Protein AF-A0A401PZX0-F1 (afdb_monomer_lite)

Sequence (359 aa):
KPGLSGHGVYELKPEYLKYFNLFFYHYYKSQQTKAEDDQKKRKKQANSNEALPPPLPPQFFSTFVKVTNILNCDILMLVLRTVLQRAVDSTGRLWSEAMVQKTLHLICMALQEEQRQLEGGVAEEDVTFDVYLKATRVGSSAVNAESILSLLEKLKHVHQLDAQKDMINWTLQMFDTVKKLREKSSPCSVTEAGSQKTNETIQDKDKAERKRKAEAAKLYRQKIMAQMSAMQRNFIESNKHLYEKATEAPRPGTIRTEEDSAPTTEDSGVALGPMQGATATEKIILTCILCQEEQEVKTDDMAMVLAACVQRSTALSKNRSRTVTNLGDNYDPIIMHSDLSCGTHVGSCGHVMHATCWQ

Secondary structure (DSSP, 8-state):
---S---PPP---GGGGGG--TT-TT--HHHHHHHHHHHHHHHHHTT-----PPPPPPPPPGGGGGGGGGGG-HHHHHHHHHHHHHHHH-SSS---HHHHHHHHHHHHHHHHHHHHHHHTT--GGG----HHHHHHS----STT---HHHHHHHHTT-GGGGGGHHHHHHHHHHHHHHHHHHHHH---------------SSHHHHHHHHHHHHHHHHHHHHHHHHHHHHHHHHHHHHTHHHHHTTS------------------------SSTT---------EEE-TTT--EEE--TTSPPEEEEEEEEEE-TT-S-TT-------TT--TTS--TT--SEEEEEEEEEEEEHHHH-

InterPro domains:
  IPR039164 E3 ubiquitin-protein ligase UBR1-like [PTHR21497] (2-359)
  IPR055194 E3 ubiquitin-protein ligase UBR1-like, winged-helix domain [PF22960] (2-53)

Organism: Scyliorhinus torazame (NCBI:txid75743)

Radius of gyration: 32.27 Å; chains: 1; bounding box: 86×69×97 Å

Structure (mmCIF, N/CA/C/O backbone):
data_AF-A0A401PZX0-F1
#
_entry.id   AF-A0A401PZX0-F1
#
loop_
_atom_site.group_PDB
_atom_site.id
_atom_site.type_symbol
_atom_site.label_atom_id
_atom_site.label_alt_id
_atom_site.label_comp_id
_atom_site.label_asym_id
_atom_site.label_entity_id
_atom_site.label_seq_id
_atom_site.pdbx_PDB_ins_code
_atom_site.Cartn_x
_atom_site.Cartn_y
_atom_site.Cartn_z
_atom_site.occupancy
_atom_site.B_iso_or_equiv
_atom_site.auth_seq_id
_atom_site.auth_comp_id
_atom_site.auth_asym_id
_atom_site.auth_atom_id
_atom_site.pdbx_PDB_model_num
ATOM 1 N N . LYS A 1 1 ? -35.127 31.375 -16.017 1.00 37.69 1 LYS A N 1
ATOM 2 C CA . LYS A 1 1 ? -33.934 31.008 -16.819 1.00 37.69 1 LYS A CA 1
ATOM 3 C C . LYS A 1 1 ? -32.681 31.282 -15.986 1.00 37.69 1 LYS A C 1
ATOM 5 O O . LYS A 1 1 ? -32.278 32.438 -15.932 1.00 37.69 1 LYS A O 1
ATOM 10 N N . PRO A 1 2 ? -32.126 30.294 -15.267 1.00 45.81 2 PRO A N 1
ATOM 11 C CA . PRO A 1 2 ? -30.842 30.450 -14.585 1.00 45.81 2 PRO A CA 1
ATOM 12 C C . PRO A 1 2 ? -29.705 30.422 -15.619 1.00 45.81 2 PRO A C 1
ATOM 14 O O . PRO A 1 2 ? -29.804 29.721 -16.624 1.00 45.81 2 PRO A O 1
ATOM 17 N N . GLY A 1 3 ? -28.677 31.244 -15.410 1.00 47.41 3 GLY A N 1
ATOM 18 C CA . GLY A 1 3 ? -27.627 31.544 -16.385 1.00 47.41 3 GLY A CA 1
ATOM 19 C C . GLY A 1 3 ? -26.740 30.352 -16.755 1.00 47.41 3 GLY A C 1
ATOM 20 O O . GLY A 1 3 ? -26.110 29.736 -15.901 1.00 47.41 3 GLY A O 1
ATOM 21 N N . LEU A 1 4 ? -26.646 30.090 -18.057 1.00 54.38 4 LEU A N 1
ATOM 22 C CA . LEU A 1 4 ? -25.793 29.088 -18.705 1.00 54.38 4 LEU A CA 1
ATOM 23 C C . LEU A 1 4 ? -24.330 29.567 -18.833 1.00 54.38 4 LEU A C 1
ATOM 25 O O . LEU A 1 4 ? -23.783 29.585 -19.930 1.00 54.38 4 LEU A O 1
ATOM 29 N N . SER A 1 5 ? -23.697 30.027 -17.747 1.00 58.47 5 SER A N 1
ATOM 30 C CA . SER A 1 5 ? -22.293 30.487 -17.811 1.00 58.47 5 SER A CA 1
ATOM 31 C C . SER A 1 5 ? -21.489 30.256 -16.526 1.00 58.47 5 SER A C 1
ATOM 33 O O . SER A 1 5 ? -20.612 31.048 -16.181 1.00 58.47 5 SER A O 1
ATOM 35 N N . GLY A 1 6 ? -21.764 29.169 -15.806 1.00 57.72 6 GLY A N 1
ATOM 36 C CA . GLY A 1 6 ? -20.881 28.685 -14.748 1.00 57.72 6 GLY A CA 1
ATOM 37 C C . GLY A 1 6 ? -20.369 27.300 -15.111 1.00 57.72 6 GLY A C 1
ATOM 38 O O . GLY A 1 6 ? -21.160 26.363 -15.155 1.00 57.72 6 GLY A O 1
ATOM 39 N N . HIS A 1 7 ? -19.066 27.150 -15.351 1.00 66.50 7 HIS A N 1
ATOM 40 C CA . HIS A 1 7 ? -18.441 25.831 -15.274 1.00 66.50 7 HIS A CA 1
ATOM 41 C C . HIS A 1 7 ? -18.563 25.354 -13.822 1.00 66.50 7 HIS A C 1
ATOM 43 O O . HIS A 1 7 ? -17.803 25.779 -12.955 1.00 66.50 7 HIS A O 1
ATOM 49 N N . GLY A 1 8 ? -19.571 24.528 -13.539 1.00 79.12 8 GLY A N 1
ATOM 50 C CA . GLY A 1 8 ? -19.701 23.863 -12.250 1.00 79.12 8 GLY A CA 1
ATOM 51 C C . GLY A 1 8 ? -18.574 22.849 -12.104 1.00 79.12 8 GLY A C 1
ATOM 52 O O . GLY A 1 8 ? -18.463 21.929 -12.912 1.00 79.12 8 GLY A O 1
ATOM 53 N N . VAL A 1 9 ? -17.722 23.031 -11.101 1.00 86.06 9 VAL A N 1
ATOM 54 C CA . VAL A 1 9 ? -16.686 22.060 -10.746 1.00 86.06 9 VAL A CA 1
ATOM 55 C C . VAL A 1 9 ? -17.195 21.258 -9.558 1.00 86.06 9 VAL A C 1
ATOM 57 O O . VAL A 1 9 ? -17.663 21.826 -8.573 1.00 86.06 9 VAL A O 1
ATOM 60 N N . TYR A 1 10 ? -17.114 19.933 -9.653 1.00 88.69 10 TYR A N 1
ATOM 61 C CA . TYR A 1 10 ? -17.358 19.062 -8.511 1.00 88.69 10 TYR A CA 1
ATOM 62 C C . TYR A 1 10 ? -16.103 19.011 -7.643 1.00 88.69 10 TYR A C 1
ATOM 64 O O . TYR A 1 10 ? -15.024 18.656 -8.116 1.00 88.69 10 TYR A O 1
ATOM 72 N N . GLU A 1 11 ? -16.255 19.338 -6.364 1.00 87.88 11 GLU A N 1
ATOM 73 C CA . GLU A 1 11 ? -15.199 19.203 -5.364 1.00 87.88 11 GLU A CA 1
ATOM 74 C C . GLU A 1 11 ? -15.539 18.083 -4.376 1.00 87.88 11 GLU A C 1
ATOM 76 O O . GLU A 1 11 ? -16.695 17.886 -3.990 1.00 87.88 11 GLU A O 1
ATOM 81 N N . LEU A 1 12 ? -14.517 17.330 -3.961 1.00 88.81 12 LEU A N 1
ATOM 82 C CA . LEU A 1 12 ? -14.674 16.271 -2.970 1.00 88.81 12 LEU A CA 1
ATOM 83 C C . LEU A 1 12 ? -14.969 16.890 -1.603 1.00 88.81 12 LEU A C 1
ATOM 85 O O . LEU A 1 12 ? -14.196 17.713 -1.110 1.00 88.81 12 LEU A O 1
ATOM 89 N N . LYS A 1 13 ? -16.055 16.452 -0.961 1.00 90.44 13 LYS A N 1
ATOM 90 C CA . LYS A 1 13 ? -16.401 16.969 0.363 1.00 90.44 13 LYS A CA 1
ATOM 91 C C . LYS A 1 13 ? -15.362 16.550 1.420 1.00 90.44 13 LYS A C 1
ATOM 93 O O . LYS A 1 13 ? -14.871 15.415 1.364 1.00 90.44 13 LYS A O 1
ATOM 98 N N . PRO A 1 14 ? -15.052 17.411 2.410 1.00 89.31 14 PRO A N 1
ATOM 99 C CA . PRO A 1 14 ? -14.021 17.138 3.413 1.00 89.31 14 PRO A CA 1
ATOM 100 C C . PRO A 1 14 ? -14.202 15.819 4.176 1.00 89.31 14 PRO A C 1
ATOM 102 O O . PRO A 1 14 ? -13.220 15.141 4.479 1.00 89.31 14 PRO A O 1
ATOM 105 N N . GLU A 1 15 ? -15.442 15.408 4.447 1.00 90.69 15 GLU A N 1
ATOM 106 C CA . GLU A 1 15 ? -15.769 14.170 5.164 1.00 90.69 15 GLU A CA 1
ATOM 107 C C . GLU A 1 15 ? -15.308 12.891 4.447 1.00 90.69 15 GLU A C 1
ATOM 109 O O . GLU A 1 15 ? -15.099 11.865 5.104 1.00 90.69 15 GLU A O 1
ATOM 114 N N . TYR A 1 16 ? -15.107 12.947 3.126 1.00 90.31 16 TYR A N 1
ATOM 115 C CA . TYR A 1 16 ? -14.649 11.813 2.323 1.00 90.31 16 TYR A CA 1
ATOM 116 C C . TYR A 1 16 ? -13.127 11.762 2.158 1.00 90.31 16 TYR A C 1
ATOM 118 O O . TYR A 1 16 ? -12.602 10.736 1.729 1.00 90.31 16 TYR A O 1
ATOM 126 N N . LEU A 1 17 ? -12.388 12.801 2.573 1.00 89.12 17 LEU A N 1
ATOM 127 C CA . LEU A 1 17 ? -10.917 12.815 2.504 1.00 89.12 17 LEU A CA 1
ATOM 128 C C . LEU A 1 17 ? -10.272 11.690 3.326 1.00 89.12 17 LEU A C 1
ATOM 130 O O . LEU A 1 17 ? -9.166 11.259 3.012 1.00 89.12 17 LEU A O 1
ATOM 134 N N . LYS A 1 18 ? -10.968 11.179 4.349 1.00 89.19 18 LYS A N 1
ATOM 135 C CA . LYS A 1 18 ? -10.526 10.027 5.154 1.00 89.19 18 LYS A CA 1
ATOM 136 C C . LYS A 1 18 ? -10.459 8.709 4.370 1.00 89.19 18 LYS A C 1
ATOM 138 O O . LYS A 1 18 ? -9.797 7.783 4.822 1.00 89.19 18 LYS A O 1
ATOM 143 N N . TYR A 1 19 ? -11.137 8.623 3.224 1.00 91.44 19 TYR A N 1
ATOM 144 C CA . TYR A 1 19 ? -11.119 7.455 2.335 1.00 91.44 19 TYR A CA 1
ATOM 145 C C . TYR A 1 19 ? -10.087 7.578 1.209 1.00 91.44 19 TYR A C 1
ATOM 147 O O . TYR A 1 19 ? -10.000 6.695 0.358 1.00 91.44 19 TYR A O 1
ATOM 155 N N . PHE A 1 20 ? -9.308 8.664 1.185 1.00 93.50 20 PHE A N 1
ATOM 156 C CA . PHE A 1 20 ? -8.243 8.839 0.210 1.00 93.50 20 PHE A CA 1
ATOM 157 C C . PHE A 1 20 ? -7.249 7.676 0.287 1.00 93.50 20 PHE A C 1
ATOM 159 O O . PHE A 1 20 ? -6.685 7.401 1.344 1.00 93.50 20 PHE A O 1
ATOM 166 N N . ASN A 1 21 ? -7.002 7.028 -0.850 1.00 94.56 21 ASN A N 1
ATOM 167 C CA . ASN A 1 21 ? -5.987 5.995 -0.986 1.00 94.56 21 ASN A CA 1
ATOM 168 C C . ASN A 1 21 ? -4.951 6.427 -2.025 1.00 94.56 21 ASN A C 1
ATOM 170 O O . ASN A 1 21 ? -5.277 6.587 -3.200 1.00 94.56 21 ASN A O 1
ATOM 174 N N . LEU A 1 22 ? -3.695 6.565 -1.599 1.00 94.12 22 LEU A N 1
ATOM 175 C CA . LEU A 1 22 ? -2.587 6.889 -2.493 1.00 94.12 22 LEU A CA 1
ATOM 176 C C . LEU A 1 22 ? -2.355 5.807 -3.564 1.00 94.12 22 LEU A C 1
ATOM 178 O O . LEU A 1 22 ? -1.952 6.124 -4.679 1.00 94.12 22 LEU A O 1
ATOM 182 N N . PHE A 1 23 ? -2.603 4.538 -3.240 1.00 94.50 23 PHE A N 1
ATOM 183 C CA . PHE A 1 23 ? -2.432 3.399 -4.148 1.00 94.50 23 PHE A CA 1
ATOM 184 C C . PHE A 1 23 ? -3.778 2.907 -4.696 1.00 94.50 23 PHE A C 1
ATOM 186 O O . PHE A 1 23 ? -4.002 1.705 -4.832 1.00 94.50 23 PHE A O 1
ATOM 193 N N . PHE A 1 24 ? -4.697 3.831 -4.992 1.00 93.94 24 PHE A N 1
ATOM 194 C CA . PHE A 1 24 ? -5.954 3.484 -5.646 1.00 93.94 24 PHE A CA 1
ATOM 195 C C . PHE A 1 24 ? -5.699 2.853 -7.024 1.00 93.94 24 PHE A C 1
ATOM 197 O O . PHE A 1 24 ? -4.912 3.363 -7.818 1.00 93.94 24 PHE A O 1
ATOM 204 N N . TYR A 1 25 ? -6.367 1.735 -7.309 1.00 90.69 25 TYR A N 1
ATOM 205 C CA . TYR A 1 25 ? -6.024 0.858 -8.433 1.00 90.69 25 TYR A CA 1
ATOM 206 C C . TYR A 1 25 ? -6.325 1.449 -9.820 1.00 90.69 25 TYR A C 1
ATOM 208 O O . TYR A 1 25 ? -5.737 1.002 -10.799 1.00 90.69 25 TYR A O 1
ATOM 216 N N . HIS A 1 26 ? -7.184 2.470 -9.913 1.00 93.62 26 HIS A N 1
ATOM 217 C CA . HIS A 1 26 ? -7.439 3.190 -11.167 1.00 93.62 26 HIS A CA 1
ATOM 218 C C . HIS A 1 26 ? -6.475 4.352 -11.428 1.00 93.62 26 HIS A C 1
ATOM 220 O O . HIS A 1 26 ? -6.583 5.004 -12.465 1.00 93.62 26 HIS A O 1
ATOM 226 N N . TYR A 1 27 ? -5.542 4.647 -10.519 1.00 93.00 27 TYR A N 1
ATOM 227 C CA . TYR A 1 27 ? -4.561 5.691 -10.784 1.00 93.00 27 TYR A CA 1
ATOM 228 C C . TYR A 1 27 ? -3.513 5.232 -11.793 1.00 93.00 27 TYR A C 1
ATOM 230 O O . TYR A 1 27 ? -2.762 4.282 -11.565 1.00 93.00 27 TYR A O 1
ATOM 238 N N . TYR A 1 28 ? -3.368 6.007 -12.865 1.00 93.31 28 TYR A N 1
ATOM 239 C CA . TYR A 1 28 ? -2.123 6.026 -13.625 1.00 93.31 28 TYR A CA 1
ATOM 240 C C . TYR A 1 28 ? -1.008 6.667 -12.794 1.00 93.31 28 TYR A C 1
ATOM 242 O O . TYR A 1 28 ? -1.258 7.488 -11.911 1.00 93.31 28 TYR A O 1
ATOM 250 N N . LYS A 1 29 ? 0.252 6.361 -13.123 1.00 89.50 29 LYS A N 1
ATOM 251 C CA . LYS A 1 29 ? 1.422 6.883 -12.396 1.00 89.50 29 LYS A CA 1
ATOM 252 C C . LYS A 1 29 ? 1.404 8.411 -12.246 1.00 89.50 29 LYS A C 1
ATOM 254 O O . LYS A 1 29 ? 1.690 8.921 -11.171 1.00 89.50 29 LYS A O 1
ATOM 259 N N . SER A 1 30 ? 1.034 9.140 -13.300 1.00 93.88 30 SER A N 1
ATOM 260 C CA . SER A 1 30 ? 0.929 10.604 -13.266 1.00 93.88 30 SER A CA 1
ATOM 261 C C . SER A 1 30 ? -0.199 11.105 -12.358 1.00 93.88 30 SER A C 1
ATOM 263 O O . SER A 1 30 ? -0.019 12.083 -11.635 1.00 93.88 30 SER A O 1
ATOM 265 N N . GLN A 1 31 ? -1.347 10.423 -12.363 1.00 94.69 31 GLN A N 1
ATOM 266 C CA . GLN A 1 31 ? -2.482 10.743 -11.496 1.00 94.69 31 GLN A CA 1
ATOM 267 C C . GLN A 1 31 ? -2.160 10.468 -10.030 1.00 94.69 31 GLN A C 1
ATOM 269 O O . GLN A 1 31 ? -2.508 11.282 -9.184 1.00 94.69 31 GLN A O 1
ATOM 274 N N . GLN A 1 32 ? -1.457 9.372 -9.738 1.00 94.06 32 GLN A N 1
ATOM 275 C CA . GLN A 1 32 ? -0.993 9.052 -8.393 1.00 94.06 32 GLN A CA 1
ATOM 276 C C . GLN A 1 32 ? -0.079 10.151 -7.839 1.00 94.06 32 GLN A C 1
ATOM 278 O O . GLN A 1 32 ? -0.330 10.642 -6.742 1.00 94.06 32 GLN A O 1
ATOM 283 N N . THR A 1 33 ? 0.944 10.565 -8.596 1.00 93.44 33 THR A N 1
ATOM 284 C CA . THR A 1 33 ? 1.848 11.651 -8.178 1.00 93.44 33 THR A CA 1
ATOM 285 C C . THR A 1 33 ? 1.082 12.952 -7.950 1.00 93.44 33 THR A C 1
ATOM 287 O O . THR A 1 33 ? 1.234 13.579 -6.908 1.00 93.44 33 THR A O 1
ATOM 290 N N . LYS A 1 34 ? 0.178 13.319 -8.869 1.00 95.25 34 LYS A N 1
ATOM 291 C CA . LYS A 1 34 ? -0.660 14.514 -8.705 1.00 95.25 34 LYS A CA 1
ATOM 292 C C . LYS A 1 34 ? -1.550 14.431 -7.458 1.00 95.25 34 LYS A C 1
ATOM 294 O O . LYS A 1 34 ? -1.672 15.406 -6.724 1.00 95.25 34 LYS A O 1
ATOM 299 N N . ALA A 1 35 ? -2.160 13.274 -7.211 1.00 94.06 35 ALA A N 1
ATOM 300 C CA . ALA A 1 35 ? -3.011 13.040 -6.050 1.00 94.06 35 ALA A CA 1
ATOM 301 C C . ALA A 1 35 ? -2.221 13.112 -4.733 1.00 94.06 35 ALA A C 1
ATOM 303 O O . ALA A 1 35 ? -2.729 13.654 -3.750 1.00 94.06 35 ALA A O 1
ATOM 304 N N . GLU A 1 36 ? -0.986 12.602 -4.715 1.00 94.81 36 GLU A N 1
ATOM 305 C CA . GLU A 1 36 ? -0.065 12.734 -3.584 1.00 94.81 36 GLU A CA 1
ATOM 306 C C . GLU A 1 36 ? 0.235 14.202 -3.275 1.00 94.81 36 GLU A C 1
ATOM 308 O O . GLU A 1 36 ? 0.013 14.648 -2.146 1.00 94.81 36 GLU A O 1
ATOM 313 N N . ASP A 1 37 ? 0.685 14.954 -4.282 1.00 94.38 37 ASP A N 1
ATOM 314 C CA . ASP A 1 37 ? 1.073 16.358 -4.141 1.00 94.38 37 ASP A CA 1
ATOM 315 C C . ASP A 1 37 ? -0.109 17.225 -3.695 1.00 94.38 37 ASP A C 1
ATOM 317 O O . ASP A 1 37 ? 0.008 18.017 -2.753 1.00 94.38 37 ASP A O 1
ATOM 321 N N . ASP A 1 38 ? -1.277 17.040 -4.319 1.00 93.62 38 ASP A N 1
ATOM 322 C CA . ASP A 1 38 ? -2.496 17.767 -3.969 1.00 93.62 38 ASP A CA 1
ATOM 323 C C . ASP A 1 38 ? -2.921 17.472 -2.522 1.00 93.62 38 ASP A C 1
ATOM 325 O O . ASP A 1 38 ? -3.318 18.383 -1.788 1.00 93.62 38 ASP A O 1
ATOM 329 N N . GLN A 1 39 ? -2.820 16.216 -2.075 1.00 93.50 39 GLN A N 1
ATOM 330 C CA . GLN A 1 39 ? -3.215 15.839 -0.720 1.00 93.50 39 GLN A CA 1
ATOM 331 C C . GLN A 1 39 ? -2.212 16.318 0.337 1.00 93.50 39 GLN A C 1
ATOM 333 O O . GLN A 1 39 ? -2.635 16.837 1.375 1.00 93.50 39 GLN A O 1
ATOM 338 N N . LYS A 1 40 ? -0.902 16.232 0.070 1.00 92.94 40 LYS A N 1
ATOM 339 C CA . LYS A 1 40 ? 0.138 16.817 0.936 1.00 92.94 40 LYS A CA 1
ATOM 340 C C . LYS A 1 40 ? -0.034 18.330 1.053 1.00 92.94 40 LYS A C 1
ATOM 342 O O . LYS A 1 40 ? -0.055 18.864 2.163 1.00 92.94 40 LYS A O 1
ATOM 347 N N . LYS A 1 41 ? -0.282 19.018 -0.067 1.00 93.19 41 LYS A N 1
ATOM 348 C CA . LYS A 1 41 ? -0.556 20.463 -0.093 1.00 93.19 41 LYS A CA 1
ATOM 349 C C . LYS A 1 41 ? -1.772 20.833 0.758 1.00 93.19 41 LYS A C 1
ATOM 351 O O . LYS A 1 41 ? -1.686 21.777 1.544 1.00 93.19 41 LYS A O 1
ATOM 356 N N . ARG A 1 42 ? -2.876 20.083 0.655 1.00 90.75 42 ARG A N 1
ATOM 357 C CA . ARG A 1 42 ? -4.068 20.289 1.502 1.00 90.75 42 ARG A CA 1
ATOM 358 C C . ARG A 1 42 ? -3.753 20.108 2.987 1.00 90.75 42 ARG A C 1
ATOM 360 O O . ARG A 1 42 ? -4.144 20.946 3.796 1.00 90.75 42 ARG A O 1
ATOM 367 N N . LYS A 1 43 ? -3.024 19.052 3.360 1.00 90.56 43 LYS A N 1
ATOM 368 C CA . LYS A 1 43 ? -2.653 18.804 4.764 1.00 90.56 43 LYS A CA 1
ATOM 369 C C . LYS A 1 43 ? -1.728 19.878 5.334 1.00 90.56 43 LYS A C 1
ATOM 371 O O . LYS A 1 43 ? -1.950 20.326 6.458 1.00 90.56 43 LYS A O 1
ATOM 376 N N . LYS A 1 44 ? -0.774 20.355 4.532 1.00 91.50 44 LYS A N 1
ATOM 377 C CA . LYS A 1 44 ? 0.107 21.473 4.883 1.00 91.50 44 LYS A CA 1
ATOM 378 C C . LYS A 1 44 ? -0.673 22.767 5.122 1.00 91.50 44 LYS A C 1
ATOM 380 O O . LYS A 1 44 ? -0.419 23.459 6.100 1.00 91.50 44 LYS A O 1
ATOM 385 N N . GLN A 1 45 ? -1.660 23.070 4.276 1.00 90.88 45 GLN A N 1
ATOM 386 C CA . GLN A 1 45 ? -2.558 24.220 4.469 1.00 90.88 45 GLN A CA 1
ATOM 387 C C . GLN A 1 45 ? -3.415 24.096 5.737 1.00 90.88 45 GLN A C 1
ATOM 389 O O . GLN A 1 45 ? -3.730 25.101 6.367 1.00 90.88 45 GLN A O 1
ATOM 394 N N . ALA A 1 46 ? -3.756 22.870 6.136 1.00 88.69 46 ALA A N 1
ATOM 395 C CA . ALA A 1 46 ? -4.479 22.580 7.370 1.00 88.69 46 ALA A CA 1
ATOM 396 C C . ALA A 1 46 ? -3.579 22.512 8.625 1.00 88.69 46 ALA A C 1
ATOM 398 O O . ALA A 1 46 ? -4.065 22.114 9.683 1.00 88.69 46 ALA A O 1
ATOM 399 N N . ASN A 1 47 ? -2.286 22.865 8.530 1.00 88.00 47 ASN A N 1
ATOM 400 C CA . ASN A 1 47 ? -1.292 22.730 9.607 1.00 88.00 47 ASN A CA 1
ATOM 401 C C . ASN A 1 47 ? -1.253 21.318 10.232 1.00 88.00 47 ASN A C 1
ATOM 403 O O . ASN A 1 47 ? -1.051 21.159 11.437 1.00 88.00 47 ASN A O 1
ATOM 407 N N . SER A 1 48 ? -1.475 20.285 9.414 1.00 87.00 48 SER A N 1
ATOM 408 C CA . SER A 1 48 ? -1.425 18.876 9.815 1.00 87.00 48 SER A CA 1
ATOM 409 C C . SER A 1 48 ? -0.168 18.192 9.264 1.00 87.00 48 SER A C 1
ATOM 411 O O . SER A 1 48 ? 0.500 18.737 8.388 1.00 87.00 48 SER A O 1
ATOM 413 N N . ASN A 1 49 ? 0.148 16.988 9.757 1.00 88.06 49 ASN A N 1
ATOM 414 C CA . ASN A 1 49 ? 1.234 16.179 9.191 1.00 88.06 49 ASN A CA 1
ATOM 415 C C . ASN A 1 49 ? 0.944 15.816 7.727 1.00 88.06 49 ASN A C 1
ATOM 417 O O . ASN A 1 49 ? -0.210 15.626 7.345 1.00 88.06 49 ASN A O 1
ATOM 421 N N . GLU A 1 50 ? 1.979 15.670 6.906 1.00 90.75 50 GLU A N 1
ATOM 422 C CA . GLU A 1 50 ? 1.855 15.319 5.487 1.00 90.75 50 GLU A CA 1
ATOM 423 C C . GLU A 1 50 ? 1.730 13.795 5.263 1.00 90.75 50 GLU A C 1
ATOM 425 O O . GLU A 1 50 ? 1.775 13.318 4.130 1.00 90.75 50 GLU A O 1
ATOM 430 N N . ALA A 1 51 ? 1.536 13.004 6.329 1.00 92.88 51 ALA A N 1
ATOM 431 C CA . ALA A 1 51 ? 1.389 11.552 6.240 1.00 92.88 51 ALA A CA 1
ATOM 432 C C . ALA A 1 51 ? 0.126 11.173 5.455 1.00 92.88 51 ALA A C 1
ATOM 434 O O . ALA A 1 51 ? -0.953 11.709 5.710 1.00 92.88 51 ALA A O 1
ATOM 435 N N . LEU A 1 52 ? 0.219 10.201 4.550 1.00 94.38 52 LEU A N 1
ATOM 436 C CA . LEU A 1 52 ? -0.911 9.710 3.752 1.00 94.38 52 LEU A CA 1
ATOM 437 C C . LEU A 1 52 ? -1.202 8.239 4.092 1.00 94.38 52 LEU A C 1
ATOM 439 O O . LEU A 1 52 ? -0.856 7.349 3.310 1.00 94.38 52 LEU A O 1
ATOM 443 N N . PRO A 1 53 ? -1.789 7.954 5.273 1.00 93.62 53 PRO A N 1
ATOM 444 C CA . PRO A 1 53 ? -2.051 6.583 5.684 1.00 93.62 53 PRO A CA 1
ATOM 445 C C . PRO A 1 53 ? -3.099 5.906 4.788 1.00 93.62 53 PRO A C 1
ATOM 447 O O . PRO A 1 53 ? -3.964 6.597 4.242 1.00 93.62 53 PRO A O 1
ATOM 450 N N . PRO A 1 54 ? -3.055 4.566 4.647 1.00 94.56 54 PRO A N 1
ATOM 451 C CA . PRO A 1 54 ? -4.136 3.822 4.011 1.00 94.56 54 PRO A CA 1
ATOM 452 C C . PRO A 1 54 ? -5.478 4.112 4.705 1.00 94.56 54 PRO A C 1
ATOM 454 O O . PRO A 1 54 ? -5.517 4.229 5.938 1.00 94.56 54 PRO A O 1
ATOM 457 N N . PRO A 1 55 ? -6.586 4.208 3.951 1.00 92.75 55 PRO A N 1
ATOM 458 C CA . PRO A 1 55 ? -7.910 4.202 4.553 1.00 92.75 55 PRO A CA 1
ATOM 459 C C . PRO A 1 55 ? -8.202 2.812 5.128 1.00 92.75 55 PRO A C 1
ATOM 461 O O . PRO A 1 55 ? -7.686 1.813 4.626 1.00 92.75 55 PRO A O 1
ATOM 464 N N . LEU A 1 56 ? -9.068 2.736 6.145 1.00 87.50 56 LEU A N 1
ATOM 465 C CA . LEU A 1 56 ? -9.498 1.447 6.688 1.00 87.50 56 LEU A CA 1
ATOM 466 C C . LEU A 1 56 ? -10.139 0.597 5.572 1.00 87.50 56 LEU A C 1
ATOM 468 O O . LEU A 1 56 ? -11.145 1.031 5.003 1.00 87.50 56 LEU A O 1
ATOM 472 N N . PRO A 1 57 ? -9.621 -0.615 5.283 1.00 82.94 57 PRO A N 1
ATOM 473 C CA . PRO A 1 57 ? -10.226 -1.495 4.284 1.00 82.94 57 PRO A CA 1
ATOM 474 C C . PRO A 1 57 ? -11.660 -1.881 4.678 1.00 82.94 57 PRO A C 1
ATOM 476 O O . PRO A 1 57 ? -11.916 -2.052 5.870 1.00 82.94 57 PRO A O 1
ATOM 479 N N . PRO A 1 58 ? -12.605 -2.060 3.743 1.00 85.88 58 PRO A N 1
ATOM 480 C CA . PRO A 1 58 ? -13.918 -2.606 4.081 1.00 85.88 58 PRO A CA 1
ATOM 481 C C . PRO A 1 58 ? -13.781 -4.013 4.685 1.00 85.88 58 PRO A C 1
ATOM 483 O O . PRO A 1 58 ? -12.805 -4.718 4.427 1.00 85.88 58 PRO A O 1
ATOM 486 N N . GLN A 1 59 ? -14.746 -4.426 5.508 1.00 86.56 59 GLN A N 1
ATOM 487 C CA . GLN A 1 59 ? -14.768 -5.798 6.015 1.00 86.56 59 GLN A CA 1
ATOM 488 C C . GLN A 1 59 ? -15.076 -6.767 4.874 1.00 86.56 59 GLN A C 1
ATOM 490 O O . GLN A 1 59 ? -15.949 -6.515 4.042 1.00 86.56 59 GLN A O 1
ATOM 495 N N . PHE A 1 60 ? -14.367 -7.890 4.853 1.00 86.75 60 PHE A N 1
ATOM 496 C CA . PHE A 1 60 ? -14.714 -8.995 3.976 1.00 86.75 60 PHE A CA 1
ATOM 497 C C . PHE A 1 60 ? -15.994 -9.675 4.464 1.00 86.75 60 PHE A C 1
ATOM 499 O O . PHE A 1 60 ? -16.247 -9.768 5.665 1.00 86.75 60 PHE A O 1
ATOM 506 N N . PHE A 1 61 ? -16.771 -10.225 3.530 1.00 86.56 61 PHE A N 1
ATOM 507 C CA . PHE A 1 61 ? -17.799 -11.203 3.880 1.00 86.56 61 PHE A CA 1
ATOM 508 C C . PHE A 1 61 ? -17.161 -12.401 4.593 1.00 86.56 61 PHE A C 1
ATOM 510 O O . PHE A 1 61 ? -16.000 -12.729 4.343 1.00 86.56 61 PHE A O 1
ATOM 517 N N . SER A 1 62 ? -17.927 -13.092 5.439 1.00 85.62 62 SER A N 1
ATOM 518 C CA . SER A 1 62 ? -17.442 -14.217 6.255 1.00 85.62 62 SER A CA 1
ATOM 519 C C . SER A 1 62 ? -16.690 -15.282 5.444 1.00 85.62 62 SER A C 1
ATOM 521 O O . SER A 1 62 ? -15.653 -15.774 5.883 1.00 85.62 62 SER A O 1
ATOM 523 N N . THR A 1 63 ? -17.139 -15.575 4.220 1.00 91.94 63 THR A N 1
ATOM 524 C CA . THR A 1 63 ? -16.480 -16.507 3.287 1.00 91.94 63 THR A CA 1
ATOM 525 C C . THR A 1 63 ? -15.069 -16.067 2.874 1.00 91.94 63 THR A C 1
ATOM 527 O O . THR A 1 63 ? -14.213 -16.910 2.614 1.00 91.94 63 THR A O 1
ATOM 530 N N . PHE A 1 64 ? -14.801 -14.760 2.841 1.00 89.38 64 PHE A N 1
ATOM 531 C CA . PHE A 1 64 ? -13.540 -14.165 2.390 1.00 89.38 64 PHE A CA 1
ATOM 532 C C . PHE A 1 64 ? -12.696 -13.585 3.529 1.00 89.38 64 PHE A C 1
ATOM 534 O O . PHE A 1 64 ? -11.650 -13.000 3.264 1.00 89.38 64 PHE A O 1
ATOM 541 N N . VAL A 1 65 ? -13.088 -13.772 4.795 1.00 85.88 65 VAL A N 1
ATOM 542 C CA . VAL A 1 65 ? -12.354 -13.211 5.945 1.00 85.88 65 VAL A CA 1
ATOM 543 C C . VAL A 1 65 ? -10.878 -13.624 5.954 1.00 85.88 65 VAL A C 1
ATOM 545 O O . VAL A 1 65 ? -10.016 -12.831 6.303 1.00 85.88 65 VAL A O 1
ATOM 548 N N . LYS A 1 66 ? -10.559 -14.830 5.460 1.00 88.69 66 LYS A N 1
ATOM 549 C CA . LYS A 1 66 ? -9.186 -15.355 5.379 1.00 88.69 66 LYS A CA 1
ATOM 550 C C . LYS A 1 66 ? -8.285 -14.617 4.384 1.00 88.69 66 LYS A C 1
ATOM 552 O O . LYS A 1 66 ? -7.078 -14.838 4.414 1.00 88.69 66 LYS A O 1
ATOM 557 N N . VAL A 1 67 ? -8.824 -13.760 3.512 1.00 90.75 67 VAL A N 1
ATOM 558 C CA . VAL A 1 67 ? -8.017 -12.945 2.584 1.00 90.75 67 VAL A CA 1
ATOM 559 C C . VAL A 1 67 ? -7.095 -11.996 3.354 1.00 90.75 67 VAL A C 1
ATOM 561 O O . VAL A 1 67 ? -5.969 -11.752 2.919 1.00 90.75 67 VAL A O 1
ATOM 564 N N . THR A 1 68 ? -7.507 -11.529 4.538 1.00 90.19 68 THR A N 1
ATOM 565 C CA . THR A 1 68 ? -6.669 -10.669 5.390 1.00 90.19 68 THR A CA 1
ATOM 566 C C . THR A 1 68 ? -5.373 -11.359 5.814 1.00 90.19 68 THR A C 1
ATOM 568 O O . THR A 1 68 ? -4.361 -10.681 5.963 1.00 90.19 68 THR A O 1
ATOM 571 N N . ASN A 1 69 ? -5.333 -12.697 5.887 1.00 90.25 69 ASN A N 1
ATOM 572 C CA . ASN A 1 69 ? -4.130 -13.457 6.251 1.00 90.25 69 ASN A CA 1
ATOM 573 C C . ASN A 1 69 ? -2.944 -13.221 5.306 1.00 90.25 69 ASN A C 1
ATOM 575 O O . ASN A 1 69 ? -1.805 -13.468 5.697 1.00 90.25 69 ASN A O 1
ATOM 579 N N . ILE A 1 70 ? -3.177 -12.708 4.091 1.00 92.31 70 ILE A N 1
ATOM 580 C CA . ILE A 1 70 ? -2.101 -12.267 3.192 1.00 92.31 70 ILE A CA 1
ATOM 581 C C . ILE A 1 70 ? -1.241 -11.194 3.876 1.00 92.31 70 ILE A C 1
ATOM 583 O O . ILE A 1 70 ? -0.015 -11.247 3.781 1.00 92.31 70 ILE A O 1
ATOM 587 N N . LEU A 1 71 ? -1.868 -10.277 4.622 1.00 91.50 71 LEU A N 1
ATOM 588 C CA . LEU A 1 71 ? -1.193 -9.225 5.388 1.00 91.50 71 LEU A CA 1
ATOM 589 C C . LEU A 1 71 ? -0.404 -9.774 6.590 1.00 91.50 71 LEU A C 1
ATOM 591 O O . LEU A 1 71 ? 0.529 -9.121 7.049 1.00 91.50 71 LEU A O 1
ATOM 595 N N . ASN A 1 72 ? -0.738 -10.979 7.064 1.00 89.94 72 ASN A N 1
ATOM 596 C CA . ASN A 1 72 ? -0.067 -11.659 8.176 1.00 89.94 72 ASN A CA 1
ATOM 597 C C . ASN A 1 72 ? 0.862 -12.812 7.731 1.00 89.94 72 ASN A C 1
ATOM 599 O O . ASN A 1 72 ? 1.332 -13.611 8.544 1.00 89.94 72 ASN A O 1
ATOM 603 N N . CYS A 1 73 ? 1.131 -12.949 6.433 1.00 91.50 73 CYS A N 1
ATOM 604 C CA . CYS A 1 73 ? 1.961 -14.033 5.914 1.00 91.50 73 CYS A CA 1
ATOM 605 C C . CYS A 1 73 ? 3.461 -13.774 6.153 1.00 91.50 73 CYS A C 1
ATOM 607 O O . CYS A 1 73 ? 3.959 -12.673 5.917 1.00 91.50 73 CYS A O 1
ATOM 609 N N . ASP A 1 74 ? 4.215 -14.813 6.531 1.00 89.25 74 ASP A N 1
ATOM 610 C CA . ASP A 1 74 ? 5.657 -14.713 6.813 1.00 89.25 74 ASP A CA 1
ATOM 611 C C . ASP A 1 74 ? 6.474 -14.278 5.587 1.00 89.25 74 ASP A C 1
ATOM 613 O O . ASP A 1 74 ? 7.457 -13.546 5.714 1.00 89.25 74 ASP A O 1
ATOM 617 N N . ILE A 1 75 ? 6.039 -14.672 4.385 1.00 91.56 75 ILE A N 1
ATOM 618 C CA . ILE A 1 75 ? 6.666 -14.248 3.126 1.00 91.56 75 ILE A CA 1
ATOM 619 C C . ILE A 1 75 ? 6.514 -12.736 2.948 1.00 91.56 75 ILE A C 1
ATOM 621 O O . ILE A 1 75 ? 7.480 -12.063 2.590 1.00 91.56 75 ILE A O 1
ATOM 625 N N . LEU A 1 76 ? 5.329 -12.184 3.235 1.00 92.81 76 LEU A N 1
ATOM 626 C CA . LEU A 1 76 ? 5.115 -10.741 3.166 1.00 92.81 76 LEU A CA 1
ATOM 627 C C . LEU A 1 76 ? 5.993 -10.023 4.197 1.00 92.81 76 LEU A C 1
ATOM 629 O O . LEU A 1 76 ? 6.693 -9.082 3.833 1.00 92.81 76 LEU A O 1
ATOM 633 N N . MET A 1 77 ? 6.036 -10.503 5.444 1.00 91.62 77 MET A N 1
ATOM 634 C CA . MET A 1 77 ? 6.903 -9.933 6.485 1.00 91.62 77 MET A CA 1
ATOM 635 C C . MET A 1 77 ? 8.377 -9.924 6.069 1.00 91.62 77 MET A C 1
ATOM 637 O O . MET A 1 77 ? 9.065 -8.917 6.245 1.00 91.62 77 MET A O 1
ATOM 641 N N . LEU A 1 78 ? 8.858 -11.013 5.462 1.00 91.31 78 LEU A N 1
ATOM 642 C CA . LEU A 1 78 ? 10.218 -11.103 4.936 1.00 91.31 78 LEU A CA 1
ATOM 643 C C . LEU A 1 78 ? 10.474 -10.073 3.828 1.00 91.31 78 LEU A C 1
ATOM 645 O O . LEU A 1 78 ? 11.520 -9.419 3.836 1.00 91.31 78 LEU A O 1
ATOM 649 N N . VAL A 1 79 ? 9.535 -9.902 2.892 1.00 93.38 79 VAL A N 1
ATOM 650 C CA . VAL A 1 79 ? 9.641 -8.906 1.813 1.00 93.38 79 VAL A CA 1
ATOM 651 C C . VAL A 1 79 ? 9.681 -7.488 2.386 1.00 93.38 79 VAL A C 1
ATOM 653 O O . VAL A 1 79 ? 10.604 -6.737 2.067 1.00 93.38 79 VAL A O 1
ATOM 656 N N . LEU A 1 80 ? 8.738 -7.139 3.268 1.00 95.00 80 LEU A N 1
ATOM 657 C CA . LEU A 1 80 ? 8.660 -5.817 3.902 1.00 95.00 80 LEU A CA 1
ATOM 658 C C . LEU A 1 80 ? 9.957 -5.501 4.659 1.00 95.00 80 LEU A C 1
ATOM 660 O O . LEU A 1 80 ? 10.573 -4.457 4.438 1.00 95.00 80 LEU A O 1
ATOM 664 N N . ARG A 1 81 ? 10.432 -6.448 5.472 1.00 93.06 81 ARG A N 1
ATOM 665 C CA . ARG A 1 81 ? 11.695 -6.335 6.210 1.00 93.06 81 ARG A CA 1
ATOM 666 C C . ARG A 1 81 ? 12.897 -6.162 5.287 1.00 93.06 81 ARG A C 1
ATOM 668 O O . ARG A 1 81 ? 13.734 -5.306 5.543 1.00 93.06 81 ARG A O 1
ATOM 675 N N . THR A 1 82 ? 12.975 -6.930 4.201 1.00 91.75 82 THR A N 1
ATOM 676 C CA . THR A 1 82 ? 14.090 -6.856 3.240 1.00 91.75 82 THR A CA 1
ATOM 677 C C . THR A 1 82 ? 14.170 -5.481 2.581 1.00 91.75 82 THR A C 1
ATOM 679 O O . THR A 1 82 ? 15.265 -4.945 2.408 1.00 91.75 82 THR A O 1
ATOM 682 N N . VAL A 1 83 ? 13.025 -4.889 2.225 1.00 93.44 83 VAL A N 1
ATOM 683 C CA . VAL A 1 83 ? 12.986 -3.540 1.642 1.00 93.44 83 VAL A CA 1
ATOM 684 C C . VAL A 1 83 ? 13.466 -2.499 2.654 1.00 93.44 83 VAL A C 1
ATOM 686 O O . VAL A 1 83 ? 14.294 -1.661 2.299 1.00 93.44 83 VAL A O 1
ATOM 689 N N . LEU A 1 84 ? 13.002 -2.574 3.906 1.00 94.06 84 LEU A N 1
ATOM 690 C CA . LEU A 1 84 ? 13.424 -1.649 4.963 1.00 94.06 84 LEU A CA 1
ATOM 691 C C . LEU A 1 84 ? 14.914 -1.788 5.291 1.00 94.06 84 LEU A C 1
ATOM 693 O O . LEU A 1 84 ? 15.611 -0.782 5.358 1.00 94.06 84 LEU A O 1
ATOM 697 N N . GLN A 1 85 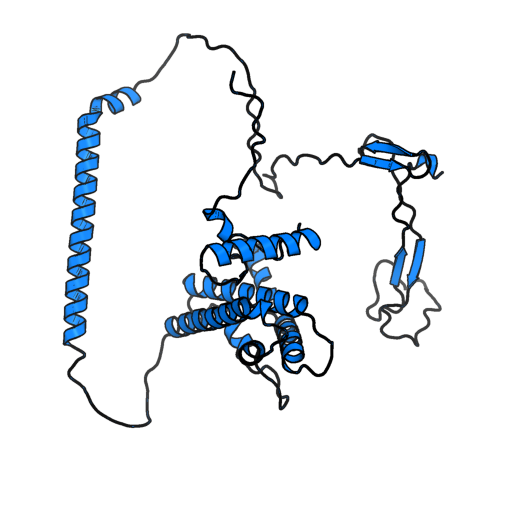? 15.418 -3.018 5.416 1.00 92.25 85 GLN A N 1
ATOM 698 C CA . GLN A 1 85 ? 16.833 -3.292 5.679 1.00 92.25 85 GLN A CA 1
ATOM 699 C C . GLN A 1 85 ? 17.721 -2.665 4.601 1.00 92.25 85 GLN A C 1
ATOM 701 O O . GLN A 1 85 ? 18.661 -1.945 4.913 1.00 92.25 85 GLN A O 1
ATOM 706 N N . ARG A 1 86 ? 17.375 -2.852 3.321 1.00 91.12 86 ARG A N 1
ATOM 707 C CA . ARG A 1 86 ? 18.124 -2.249 2.206 1.00 91.12 86 ARG A CA 1
ATOM 708 C C . ARG A 1 86 ? 18.085 -0.724 2.220 1.00 91.12 86 ARG A C 1
ATOM 710 O O . ARG A 1 86 ? 19.070 -0.098 1.838 1.00 91.12 86 ARG A O 1
ATOM 717 N N . ALA A 1 87 ? 16.958 -0.139 2.622 1.00 92.06 87 ALA A N 1
ATOM 718 C CA . ALA A 1 87 ? 16.822 1.307 2.731 1.00 92.06 87 ALA A CA 1
ATOM 719 C C . ALA A 1 87 ? 17.664 1.880 3.886 1.00 92.06 87 ALA A C 1
ATOM 721 O O . ALA A 1 87 ? 18.238 2.954 3.735 1.00 92.06 87 ALA A O 1
ATOM 722 N N . VAL A 1 88 ? 17.789 1.150 5.000 1.00 91.75 88 VAL A N 1
ATOM 723 C CA . VAL A 1 88 ? 18.650 1.523 6.136 1.00 91.75 88 VAL A CA 1
ATOM 724 C C . VAL A 1 8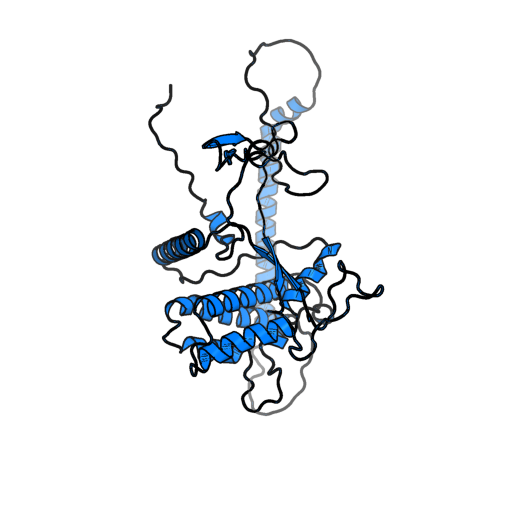8 ? 20.132 1.351 5.789 1.00 91.75 88 VAL A C 1
ATOM 726 O O . VAL A 1 88 ? 20.912 2.288 5.954 1.00 91.75 88 VAL A O 1
ATOM 729 N N . ASP A 1 89 ? 20.523 0.192 5.255 1.00 87.06 89 ASP A N 1
ATOM 730 C CA . ASP A 1 89 ? 21.934 -0.174 5.077 1.00 87.06 89 ASP A CA 1
ATOM 731 C C . ASP A 1 89 ? 22.662 0.690 4.043 1.00 87.06 89 ASP A C 1
ATOM 733 O O . ASP A 1 89 ? 23.892 0.735 4.062 1.00 87.06 89 ASP A O 1
ATOM 737 N N . SER A 1 90 ? 21.933 1.372 3.144 1.00 71.25 90 SER A N 1
ATOM 738 C CA . SER A 1 90 ? 22.419 2.331 2.124 1.00 71.25 90 SER A CA 1
ATOM 739 C C . SER A 1 90 ? 23.551 1.834 1.198 1.00 71.25 90 SER A C 1
ATOM 741 O O . SER A 1 90 ? 23.954 2.518 0.255 1.00 71.25 90 SER A O 1
ATOM 743 N N . THR A 1 91 ? 24.041 0.617 1.415 1.00 64.94 91 THR A N 1
ATOM 744 C CA . THR A 1 91 ? 25.154 -0.048 0.744 1.00 64.94 91 THR A CA 1
ATOM 745 C C . THR A 1 91 ? 24.613 -0.780 -0.479 1.00 64.94 91 THR A C 1
ATOM 747 O O . THR A 1 91 ? 24.541 -2.001 -0.558 1.00 64.94 91 THR A O 1
ATOM 750 N N . GLY A 1 92 ? 24.167 0.011 -1.456 1.00 62.41 92 GLY A N 1
ATOM 751 C CA . GLY A 1 92 ? 23.673 -0.468 -2.745 1.00 62.41 92 GLY A CA 1
ATOM 752 C C . GLY A 1 92 ? 22.372 0.211 -3.168 1.00 62.41 92 GLY A C 1
ATOM 753 O O . GLY A 1 92 ? 21.451 0.390 -2.376 1.00 62.41 92 GLY A O 1
ATOM 754 N N . ARG A 1 93 ? 22.257 0.558 -4.457 1.00 69.75 93 ARG A N 1
ATOM 755 C CA . ARG A 1 93 ? 21.045 1.154 -5.059 1.00 69.75 93 ARG A CA 1
ATOM 756 C C . ARG A 1 93 ? 19.944 0.111 -5.327 1.00 69.75 93 ARG A C 1
ATOM 758 O O . ARG A 1 93 ? 19.349 0.097 -6.399 1.00 69.75 93 ARG A O 1
ATOM 765 N N . LEU A 1 94 ? 19.697 -0.798 -4.383 1.00 85.81 94 LEU A N 1
ATOM 766 C CA . LEU A 1 94 ? 18.710 -1.885 -4.517 1.00 85.81 94 LEU A CA 1
ATOM 767 C C . LEU A 1 94 ? 17.363 -1.564 -3.849 1.00 85.81 94 LEU A C 1
ATOM 769 O O . LEU A 1 94 ? 16.605 -2.477 -3.505 1.00 85.81 94 LEU A O 1
ATOM 773 N N . TRP A 1 95 ? 17.078 -0.278 -3.653 1.00 91.75 95 TRP A N 1
ATOM 774 C CA . TRP A 1 95 ? 15.830 0.237 -3.105 1.00 91.75 95 TRP A CA 1
ATOM 775 C C . TRP A 1 95 ? 15.442 1.543 -3.814 1.00 91.75 95 TRP A C 1
ATOM 777 O O . TRP A 1 95 ? 16.287 2.220 -4.402 1.00 91.75 95 TRP A O 1
ATOM 787 N N . SER A 1 96 ? 14.158 1.893 -3.766 1.00 91.62 96 SER A N 1
ATOM 788 C CA . SER A 1 96 ? 13.660 3.205 -4.184 1.00 91.62 96 SER A CA 1
ATOM 789 C C . SER A 1 96 ? 12.692 3.762 -3.146 1.00 91.62 96 SER A C 1
ATOM 791 O O . SER A 1 96 ? 12.089 3.002 -2.385 1.00 91.62 96 SER A O 1
ATOM 793 N N . GLU A 1 97 ? 12.506 5.080 -3.136 1.00 91.50 97 GLU A N 1
ATOM 794 C CA . GLU A 1 97 ? 11.525 5.731 -2.261 1.00 91.50 97 GLU A CA 1
ATOM 795 C C . GLU A 1 97 ? 10.119 5.140 -2.451 1.00 91.50 97 GLU A C 1
ATOM 797 O O . GLU A 1 97 ? 9.446 4.815 -1.478 1.00 91.50 97 GLU A O 1
ATOM 802 N N . ALA A 1 98 ? 9.718 4.867 -3.697 1.00 92.25 98 ALA A N 1
ATOM 803 C CA . ALA A 1 98 ? 8.440 4.224 -3.997 1.00 92.25 98 ALA A CA 1
ATOM 804 C C . ALA A 1 98 ? 8.313 2.810 -3.393 1.00 92.25 98 ALA A C 1
ATOM 806 O O . ALA A 1 98 ? 7.212 2.395 -3.031 1.00 92.25 98 ALA A O 1
ATOM 807 N N . MET A 1 99 ? 9.413 2.050 -3.278 1.00 95.12 99 MET A N 1
ATOM 808 C CA . MET A 1 99 ? 9.393 0.752 -2.588 1.00 95.12 99 MET A CA 1
ATOM 809 C C . MET A 1 99 ? 9.149 0.941 -1.091 1.00 95.12 99 MET A C 1
ATOM 811 O O . MET A 1 99 ? 8.309 0.246 -0.526 1.00 95.12 99 MET A O 1
ATOM 815 N N . VAL A 1 100 ? 9.828 1.906 -0.466 1.00 95.38 100 VAL A N 1
ATOM 816 C CA . VAL A 1 100 ? 9.636 2.237 0.954 1.00 95.38 100 VAL A CA 1
ATOM 817 C C . VAL A 1 100 ? 8.208 2.714 1.216 1.00 95.38 100 VAL A C 1
ATOM 819 O O . VAL A 1 100 ? 7.563 2.223 2.136 1.00 95.38 100 VAL A O 1
ATOM 822 N N . GLN A 1 101 ? 7.672 3.596 0.374 1.00 95.31 101 GLN A N 1
ATOM 823 C CA . GLN A 1 101 ? 6.313 4.122 0.503 1.00 95.31 101 GLN A CA 1
ATOM 824 C C . GLN A 1 101 ? 5.249 3.015 0.421 1.00 95.31 101 GLN A C 1
ATOM 826 O O . GLN A 1 101 ? 4.326 2.981 1.236 1.00 95.31 101 GLN A O 1
ATOM 831 N N . LYS A 1 102 ? 5.403 2.059 -0.509 1.00 95.88 102 LYS A N 1
ATOM 832 C CA . LYS A 1 102 ? 4.538 0.867 -0.596 1.00 95.88 102 LYS A CA 1
ATOM 833 C C . LYS A 1 102 ? 4.663 -0.022 0.640 1.00 95.88 102 LYS A C 1
ATOM 835 O O . LYS A 1 102 ? 3.653 -0.491 1.155 1.00 95.88 102 LYS A O 1
ATOM 840 N N . THR A 1 103 ? 5.884 -0.227 1.130 1.00 97.12 103 THR A N 1
ATOM 841 C CA . THR A 1 103 ? 6.141 -1.001 2.350 1.00 97.12 103 THR A CA 1
ATOM 842 C C . THR A 1 103 ? 5.468 -0.368 3.567 1.00 97.12 103 THR A C 1
ATOM 844 O O . THR A 1 103 ? 4.757 -1.066 4.285 1.00 97.12 103 THR A O 1
ATOM 847 N N . LEU A 1 104 ? 5.608 0.948 3.763 1.00 97.12 104 LEU A N 1
ATOM 848 C CA . LEU A 1 104 ? 4.925 1.681 4.835 1.00 97.12 104 LEU A CA 1
ATOM 849 C C . LEU A 1 104 ? 3.404 1.544 4.713 1.00 97.12 104 LEU A C 1
ATOM 851 O O . LEU A 1 104 ? 2.734 1.230 5.690 1.00 97.12 104 LEU A O 1
ATOM 855 N N . HIS A 1 105 ? 2.858 1.706 3.507 1.00 96.38 105 HIS A N 1
ATOM 856 C CA . HIS A 1 105 ? 1.425 1.561 3.266 1.00 96.38 105 HIS A CA 1
ATOM 857 C C . HIS A 1 105 ? 0.898 0.165 3.636 1.00 96.38 105 HIS A C 1
ATOM 859 O O . HIS A 1 105 ? -0.129 0.060 4.304 1.00 96.38 105 HIS A O 1
ATOM 865 N N . LEU A 1 106 ? 1.608 -0.900 3.255 1.00 96.56 106 LEU A N 1
ATOM 866 C CA . LEU A 1 106 ? 1.224 -2.278 3.578 1.00 96.56 106 LEU A CA 1
ATOM 867 C C . LEU A 1 106 ? 1.325 -2.579 5.078 1.00 96.56 106 LEU A C 1
ATOM 869 O O . LEU A 1 106 ? 0.415 -3.195 5.627 1.00 96.56 106 LEU A O 1
ATOM 873 N N . ILE A 1 107 ? 2.384 -2.111 5.751 1.00 96.69 107 ILE A N 1
ATOM 874 C CA . ILE A 1 107 ? 2.533 -2.254 7.209 1.00 96.69 107 ILE A CA 1
ATOM 875 C C . ILE A 1 107 ? 1.375 -1.556 7.925 1.00 96.69 107 ILE A C 1
ATOM 877 O O . ILE A 1 107 ? 0.738 -2.145 8.793 1.00 96.69 107 ILE A O 1
ATOM 881 N N . CYS A 1 108 ? 1.058 -0.323 7.528 1.00 95.94 108 CYS A N 1
ATOM 882 C CA . CYS A 1 108 ? -0.048 0.433 8.104 1.00 95.94 108 CYS A CA 1
ATOM 883 C C . CYS A 1 108 ? -1.398 -0.255 7.896 1.00 95.94 108 CYS A C 1
ATOM 885 O O . CYS A 1 108 ? -2.191 -0.318 8.829 1.00 95.94 108 CYS A O 1
ATOM 887 N N . MET A 1 109 ? -1.648 -0.791 6.699 1.00 94.88 109 MET A N 1
ATOM 888 C CA . MET A 1 109 ? -2.876 -1.529 6.400 1.00 94.88 109 MET A CA 1
ATOM 889 C C . MET A 1 109 ? -3.001 -2.778 7.282 1.00 94.88 109 MET A C 1
ATOM 891 O O . MET A 1 109 ? -4.071 -3.050 7.818 1.00 94.88 109 MET A O 1
ATOM 895 N N . ALA A 1 110 ? -1.899 -3.506 7.472 1.00 94.81 110 ALA A N 1
ATOM 896 C CA . ALA A 1 110 ? -1.856 -4.689 8.319 1.00 94.81 110 ALA A CA 1
ATOM 897 C C . ALA A 1 110 ? -2.095 -4.345 9.803 1.00 94.81 110 ALA A C 1
ATOM 899 O O . ALA A 1 110 ? -2.916 -4.982 10.455 1.00 94.81 110 ALA A O 1
ATOM 900 N N . LEU A 1 111 ? -1.465 -3.287 10.325 1.00 94.88 111 LEU A N 1
ATOM 901 C CA . LEU A 1 111 ? -1.684 -2.835 11.705 1.00 94.88 111 LEU A CA 1
ATOM 902 C C . LEU A 1 111 ? -3.103 -2.296 11.941 1.00 94.88 111 LEU A C 1
ATOM 904 O O . LEU A 1 111 ? -3.669 -2.526 13.004 1.00 94.88 111 LEU A O 1
ATOM 908 N N . GLN A 1 112 ? -3.694 -1.598 10.966 1.00 93.62 112 GLN A N 1
ATOM 909 C CA . GLN A 1 112 ? -5.090 -1.146 11.045 1.00 93.62 112 GLN A CA 1
ATOM 910 C C . GLN A 1 112 ? -6.075 -2.321 11.085 1.00 93.62 112 GLN A C 1
ATOM 912 O O . GLN A 1 112 ? -7.095 -2.245 11.773 1.00 93.62 112 GLN A O 1
ATOM 917 N N . GLU A 1 113 ? -5.794 -3.393 10.341 1.00 92.00 113 GLU A N 1
ATOM 918 C CA . GLU A 1 113 ? -6.602 -4.613 10.372 1.00 92.00 113 GLU A CA 1
ATOM 919 C C . GLU A 1 113 ? -6.502 -5.302 11.740 1.00 92.00 113 GLU A C 1
ATOM 921 O O . GLU A 1 113 ? -7.520 -5.674 12.318 1.00 92.00 113 GLU A O 1
ATOM 926 N N . GLU A 1 114 ? -5.303 -5.374 12.318 1.00 91.31 114 GLU A N 1
ATOM 927 C CA . GLU A 1 114 ? -5.108 -5.895 13.672 1.00 91.31 114 GLU A CA 1
ATOM 928 C C . GLU A 1 114 ? -5.800 -5.042 14.742 1.00 91.31 114 GLU A C 1
ATOM 930 O O . GLU A 1 114 ? -6.516 -5.573 15.591 1.00 91.31 114 GLU A O 1
ATOM 935 N N . GLN A 1 115 ? -5.641 -3.715 14.678 1.00 91.62 115 GLN A N 1
ATOM 936 C CA . GLN A 1 115 ? -6.319 -2.772 15.570 1.00 91.62 115 GLN A CA 1
ATOM 937 C C . GLN A 1 115 ? -7.831 -3.019 15.577 1.00 91.62 115 GLN A C 1
ATOM 939 O O . GLN A 1 115 ? -8.441 -3.115 16.640 1.00 91.62 115 GLN A O 1
ATOM 944 N N . ARG A 1 116 ? -8.432 -3.151 14.391 1.00 88.81 116 ARG A N 1
ATOM 945 C CA . ARG A 1 116 ? -9.867 -3.400 14.240 1.00 88.81 116 ARG A CA 1
ATOM 946 C C . ARG A 1 116 ? -10.300 -4.708 14.897 1.00 88.81 116 ARG A C 1
ATOM 948 O O . ARG A 1 116 ? -11.369 -4.747 15.499 1.00 88.81 116 ARG A O 1
ATOM 955 N N . GLN A 1 117 ? -9.504 -5.768 14.771 1.00 86.12 117 GLN A N 1
ATOM 956 C CA . GLN A 1 117 ? -9.818 -7.062 15.380 1.00 86.12 117 GLN A CA 1
ATOM 957 C C . GLN A 1 117 ? -9.716 -7.012 16.910 1.00 86.12 117 GLN A C 1
ATOM 959 O O . GLN A 1 117 ? -10.591 -7.551 17.586 1.00 86.12 117 GLN A O 1
ATOM 964 N N . LEU A 1 118 ? -8.724 -6.296 17.452 1.00 86.75 118 LEU A N 1
ATOM 965 C CA . LEU A 1 118 ? -8.577 -6.074 18.898 1.00 86.75 118 LEU A CA 1
ATOM 966 C C . LEU A 1 118 ? -9.715 -5.216 19.477 1.00 86.75 118 LEU A C 1
ATOM 968 O O . LEU A 1 118 ? -10.217 -5.489 20.565 1.00 86.75 118 LEU A O 1
ATOM 972 N N . GLU A 1 119 ? -10.158 -4.186 18.753 1.00 85.44 119 GLU A N 1
ATOM 973 C CA . GLU A 1 119 ? -11.288 -3.335 19.159 1.00 85.44 119 GLU A CA 1
ATOM 974 C C . GLU A 1 119 ? -12.651 -4.034 18.993 1.00 85.44 119 GLU A C 1
ATOM 976 O O . GLU A 1 119 ? -13.611 -3.692 19.684 1.00 85.44 119 GLU A O 1
ATOM 981 N N . GLY A 1 120 ? -12.738 -5.030 18.105 1.00 73.31 120 GLY A N 1
ATOM 982 C CA . GLY A 1 120 ? -13.953 -5.775 17.761 1.00 73.31 120 GLY A CA 1
ATOM 983 C C . GLY A 1 120 ? -14.475 -6.738 18.834 1.00 73.31 120 GLY A C 1
ATOM 984 O O . GLY A 1 120 ? -15.491 -7.391 18.604 1.00 73.31 120 GLY A O 1
ATOM 985 N N . GLY A 1 121 ? -13.826 -6.823 20.001 1.00 58.91 121 GLY A N 1
ATOM 986 C CA . GLY A 1 121 ? -14.324 -7.585 21.153 1.00 58.91 121 GLY A CA 1
ATOM 987 C C . GLY A 1 121 ? -14.128 -9.101 21.068 1.00 58.91 121 GLY A C 1
ATOM 988 O O . GLY A 1 121 ? -14.774 -9.835 21.814 1.00 58.91 121 GLY A O 1
ATOM 989 N N . VAL A 1 122 ? -13.247 -9.575 20.185 1.00 55.62 122 VAL A N 1
ATOM 990 C CA . VAL A 1 122 ? -12.778 -10.966 20.197 1.00 55.62 122 VAL A CA 1
ATOM 991 C C . VAL A 1 122 ? -11.816 -11.113 21.381 1.00 55.62 122 VAL A C 1
ATOM 993 O O . VAL A 1 122 ? -10.916 -10.289 21.543 1.00 55.62 122 VAL A O 1
ATOM 996 N N . ALA A 1 123 ? -12.031 -12.109 22.247 1.00 53.56 123 ALA A N 1
ATOM 997 C CA . ALA A 1 123 ? -11.104 -12.398 23.340 1.00 53.56 123 ALA A CA 1
ATOM 998 C C . ALA A 1 123 ? -9.695 -12.622 22.766 1.00 53.56 123 ALA A C 1
ATOM 1000 O O . ALA A 1 123 ? -9.554 -13.212 21.699 1.00 53.56 123 ALA A O 1
ATOM 1001 N N . GLU A 1 124 ? -8.656 -12.135 23.449 1.00 50.53 124 GLU A N 1
ATOM 1002 C CA . GLU A 1 124 ? -7.279 -12.118 22.930 1.00 50.53 124 GLU A CA 1
ATOM 1003 C C . GLU A 1 124 ? -6.776 -13.488 22.445 1.00 50.53 124 GLU A C 1
ATOM 1005 O O . GLU A 1 124 ? -5.992 -13.561 21.501 1.00 50.53 124 GLU A O 1
ATOM 1010 N N . GLU A 1 125 ? -7.278 -14.562 23.058 1.00 50.91 125 GLU A N 1
ATOM 1011 C CA . GLU A 1 125 ? -6.960 -15.957 22.739 1.00 50.91 125 GLU A CA 1
ATOM 1012 C C . GLU A 1 125 ? -7.465 -16.402 21.350 1.00 50.91 125 GLU A C 1
ATOM 1014 O O . GLU A 1 125 ? -6.896 -17.320 20.762 1.00 50.91 125 GLU A O 1
ATOM 1019 N N . ASP A 1 126 ? -8.459 -15.710 20.782 1.00 51.72 126 ASP A N 1
ATOM 1020 C CA . ASP A 1 126 ? -9.046 -15.998 19.465 1.00 51.72 126 ASP A CA 1
ATOM 1021 C C . ASP A 1 126 ? -8.537 -15.052 18.354 1.00 51.72 126 ASP A C 1
ATOM 1023 O O . ASP A 1 126 ? -8.813 -15.266 17.164 1.00 51.72 126 ASP A O 1
ATOM 1027 N N . VAL A 1 127 ? -7.766 -14.005 18.694 1.00 63.53 127 VAL A N 1
ATOM 1028 C CA . VAL A 1 127 ? -7.192 -13.075 17.703 1.00 63.53 127 VAL A CA 1
ATOM 1029 C C . VAL A 1 127 ? -5.953 -13.703 17.067 1.00 63.53 127 VAL A C 1
ATOM 1031 O O . VAL A 1 127 ? -4.809 -13.440 17.432 1.00 63.53 127 VAL A O 1
ATOM 1034 N N . THR A 1 128 ? -6.197 -14.530 16.054 1.00 69.44 128 THR A N 1
ATOM 1035 C CA . THR A 1 128 ? -5.157 -15.193 15.242 1.00 69.44 128 THR A CA 1
ATOM 1036 C C . THR A 1 128 ? -4.291 -14.232 14.416 1.00 69.44 128 THR A C 1
ATOM 1038 O O . THR A 1 128 ? -3.279 -14.641 13.846 1.00 69.44 128 THR A O 1
ATOM 1041 N N . PHE A 1 129 ? -4.674 -12.957 14.324 1.00 84.06 129 PHE A N 1
ATOM 1042 C CA . PHE A 1 129 ? -3.971 -11.949 13.541 1.00 84.06 129 PHE A CA 1
ATOM 1043 C C . PHE A 1 129 ? -2.921 -11.222 14.397 1.00 84.06 129 PHE A C 1
ATOM 1045 O O . PHE A 1 129 ? -3.241 -10.357 15.210 1.00 84.06 129 PHE A O 1
ATOM 1052 N N . ASP A 1 130 ? -1.652 -11.591 14.222 1.00 87.88 130 ASP A N 1
ATOM 1053 C CA . ASP A 1 130 ? -0.523 -11.240 15.095 1.00 87.88 130 ASP A CA 1
ATOM 1054 C C . ASP A 1 130 ? 0.592 -10.446 14.391 1.00 87.88 130 ASP A C 1
ATOM 1056 O O . ASP A 1 130 ? 1.775 -10.561 14.723 1.00 87.88 130 ASP A O 1
ATOM 1060 N N . VAL A 1 131 ? 0.215 -9.593 13.435 1.00 90.88 131 VAL A N 1
ATOM 1061 C CA . VAL A 1 131 ? 1.148 -8.785 12.635 1.00 90.88 131 VAL A CA 1
ATOM 1062 C C . VAL A 1 131 ? 2.107 -7.971 13.502 1.00 90.88 131 VAL A C 1
ATOM 1064 O O . VAL A 1 131 ? 3.310 -7.979 13.241 1.00 90.88 131 VAL A O 1
ATOM 1067 N N . TYR A 1 132 ? 1.613 -7.307 14.545 1.00 93.00 132 TYR A N 1
ATOM 1068 C CA . TYR A 1 132 ? 2.418 -6.549 15.499 1.00 93.00 132 TYR A CA 1
ATOM 1069 C C . TYR A 1 132 ? 3.498 -7.425 16.139 1.00 93.00 132 TYR A C 1
ATOM 1071 O O . TYR A 1 132 ? 4.668 -7.035 16.185 1.00 93.00 132 TYR A O 1
ATOM 1079 N N . LEU A 1 133 ? 3.140 -8.631 16.594 1.00 90.88 133 LEU A N 1
ATOM 1080 C CA . LEU A 1 133 ? 4.090 -9.563 17.206 1.00 90.88 133 LEU A CA 1
ATOM 1081 C C . LEU A 1 133 ? 5.131 -10.029 16.181 1.00 90.88 133 LEU A C 1
ATOM 1083 O O . LEU A 1 133 ? 6.328 -10.024 16.474 1.00 90.88 133 LEU A O 1
ATOM 1087 N N . LYS A 1 134 ? 4.719 -10.353 14.951 1.00 90.56 134 LYS A N 1
ATOM 1088 C CA . LYS A 1 134 ? 5.652 -10.742 13.879 1.00 90.56 134 LYS A CA 1
ATOM 1089 C C . LYS A 1 134 ? 6.592 -9.612 13.467 1.00 90.56 134 LYS A C 1
ATOM 1091 O O . LYS A 1 134 ? 7.779 -9.850 13.252 1.00 90.56 134 LYS A O 1
ATOM 1096 N N . ALA A 1 135 ? 6.081 -8.389 13.375 1.00 90.81 135 ALA A N 1
ATOM 1097 C CA . ALA A 1 135 ? 6.841 -7.215 12.965 1.00 90.81 135 ALA A CA 1
ATOM 1098 C C . ALA A 1 135 ? 7.814 -6.724 14.053 1.00 90.81 135 ALA A C 1
ATOM 1100 O O . ALA A 1 135 ? 8.852 -6.141 13.731 1.00 90.81 135 ALA A O 1
ATOM 1101 N N . THR A 1 136 ? 7.517 -6.981 15.329 1.00 89.81 136 THR A N 1
ATOM 1102 C CA . THR A 1 136 ? 8.409 -6.668 16.460 1.00 89.81 136 THR A CA 1
ATOM 1103 C C . THR A 1 136 ? 9.414 -7.781 16.749 1.00 89.81 136 THR A C 1
ATOM 1105 O O . THR A 1 136 ? 10.512 -7.504 17.239 1.00 89.81 136 THR A O 1
ATOM 1108 N N . ARG A 1 137 ? 9.101 -9.033 16.395 1.00 86.44 137 ARG A N 1
ATOM 1109 C CA . ARG A 1 137 ? 10.000 -10.174 16.581 1.00 86.44 137 ARG A CA 1
ATOM 1110 C C . ARG A 1 137 ? 11.171 -10.151 15.599 1.00 86.44 137 ARG A C 1
ATOM 1112 O O . ARG A 1 137 ? 11.036 -9.934 14.395 1.00 86.44 137 ARG A O 1
ATOM 1119 N N . VAL A 1 138 ? 12.350 -10.501 16.104 1.00 77.19 138 VAL A N 1
ATOM 1120 C CA . VAL A 1 138 ? 13.512 -10.809 15.269 1.00 77.19 138 VAL A CA 1
ATOM 1121 C C . VAL A 1 138 ? 13.312 -12.195 14.647 1.00 77.19 138 VAL A C 1
ATOM 1123 O O . VAL A 1 138 ? 13.603 -13.222 15.247 1.00 77.19 138 VAL A O 1
ATOM 1126 N N . GLY A 1 139 ? 12.755 -12.231 13.436 1.00 58.16 139 GLY A N 1
ATOM 1127 C CA . GLY A 1 139 ? 12.424 -13.480 12.730 1.00 58.16 139 GLY A CA 1
ATOM 1128 C C . GLY A 1 139 ? 13.598 -14.291 12.149 1.00 58.16 139 GLY A C 1
ATOM 1129 O O . GLY A 1 139 ? 13.350 -15.169 11.333 1.00 58.16 139 GLY A O 1
ATOM 1130 N N . SER A 1 140 ? 14.862 -13.996 12.482 1.00 61.19 140 SER A N 1
ATOM 1131 C CA . SER A 1 140 ? 16.030 -14.716 11.938 1.00 61.19 140 SER A CA 1
ATOM 1132 C C . SER A 1 140 ? 17.148 -14.839 12.974 1.00 61.19 140 SER A C 1
ATOM 1134 O O . SER A 1 140 ? 17.403 -13.890 13.707 1.00 61.19 140 SER A O 1
ATOM 1136 N N . SER A 1 141 ? 17.835 -15.986 13.001 1.00 56.97 141 SER A N 1
ATOM 1137 C CA . SER A 1 141 ? 19.034 -16.226 13.826 1.00 56.97 141 SER A CA 1
ATOM 1138 C C . SER A 1 141 ? 20.301 -15.553 13.281 1.00 56.97 141 SER A C 1
ATOM 1140 O O . SER A 1 141 ? 21.378 -15.739 13.842 1.00 56.97 141 SER A O 1
ATOM 1142 N N . ALA A 1 142 ? 20.211 -14.805 12.176 1.00 59.50 142 ALA A N 1
ATOM 1143 C CA . ALA A 1 142 ? 21.347 -14.054 11.656 1.00 59.50 142 ALA A CA 1
ATOM 1144 C C . ALA A 1 142 ? 21.775 -12.959 12.650 1.00 59.50 142 ALA A C 1
ATOM 1146 O O . ALA A 1 142 ? 20.940 -12.257 13.212 1.00 59.50 142 ALA A O 1
ATOM 1147 N N . VAL A 1 143 ? 23.087 -12.786 12.824 1.00 54.66 143 VAL A N 1
ATOM 1148 C CA . VAL A 1 143 ? 23.695 -11.893 13.833 1.00 54.66 143 VAL A CA 1
ATOM 1149 C C . VAL A 1 143 ? 23.242 -10.428 13.699 1.00 54.66 143 VAL A C 1
ATOM 1151 O O . VAL A 1 143 ? 23.17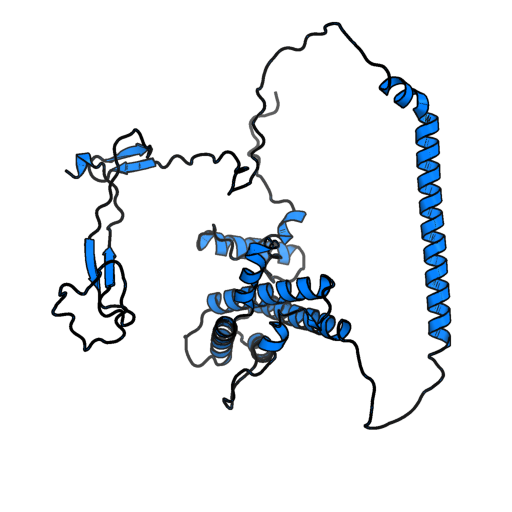9 -9.717 14.694 1.00 54.66 143 VAL A O 1
ATOM 1154 N N . ASN A 1 144 ? 22.841 -10.001 12.497 1.00 65.31 144 ASN A N 1
ATOM 1155 C CA . ASN A 1 144 ? 22.374 -8.638 12.206 1.00 65.31 144 ASN A CA 1
ATOM 1156 C C . ASN A 1 144 ? 20.865 -8.573 11.908 1.00 65.31 144 ASN A C 1
ATOM 1158 O O . ASN A 1 144 ? 20.398 -7.680 11.206 1.00 65.31 144 ASN A O 1
ATOM 1162 N N . ALA A 1 145 ? 20.090 -9.559 12.357 1.00 70.50 145 ALA A N 1
ATOM 1163 C CA . ALA A 1 145 ? 18.664 -9.607 12.086 1.00 70.50 145 ALA A CA 1
ATOM 1164 C C . ALA A 1 145 ? 17.914 -8.549 12.918 1.00 70.50 145 ALA A C 1
ATOM 1166 O O . ALA A 1 145 ? 17.696 -8.714 14.112 1.00 70.50 145 ALA A O 1
ATOM 1167 N N . GLU A 1 146 ? 17.414 -7.502 12.264 1.00 86.44 146 GLU A N 1
ATOM 1168 C CA . GLU A 1 146 ? 16.640 -6.423 12.904 1.00 86.44 146 GLU A CA 1
ATOM 1169 C C . GLU A 1 146 ? 15.137 -6.519 12.654 1.00 86.44 146 GLU A C 1
ATOM 1171 O O . GLU A 1 146 ? 14.739 -6.840 11.537 1.00 86.44 146 GLU A O 1
ATOM 1176 N N . SER A 1 147 ? 14.289 -6.272 13.653 1.00 92.81 147 SER A N 1
ATOM 1177 C CA . SER A 1 147 ? 12.833 -6.330 13.468 1.00 92.81 147 SER A CA 1
ATOM 1178 C C . SER A 1 147 ? 12.334 -5.215 12.537 1.00 92.81 147 SER A C 1
ATOM 1180 O O . SER A 1 147 ? 13.036 -4.239 12.274 1.00 92.81 147 SER A O 1
ATOM 1182 N N . ILE A 1 148 ? 11.108 -5.337 12.016 1.00 94.56 148 ILE A N 1
ATOM 1183 C CA . ILE A 1 148 ? 10.513 -4.269 11.192 1.00 94.56 148 ILE A CA 1
ATOM 1184 C C . ILE A 1 148 ? 10.430 -2.973 12.007 1.00 94.56 148 ILE A C 1
ATOM 1186 O O . ILE A 1 148 ? 10.744 -1.908 11.482 1.00 94.56 148 ILE A O 1
ATOM 1190 N N . LEU A 1 149 ? 10.071 -3.069 13.291 1.00 95.38 149 LEU A N 1
ATOM 1191 C CA . LEU A 1 149 ? 9.997 -1.908 14.174 1.00 95.38 149 LEU A CA 1
ATOM 1192 C C . LEU A 1 149 ? 11.360 -1.211 14.330 1.00 95.38 149 LEU A C 1
ATOM 1194 O O . LEU A 1 149 ? 11.440 -0.003 14.123 1.00 95.38 149 LEU A O 1
ATOM 1198 N N . SER A 1 150 ? 12.437 -1.954 14.611 1.00 94.25 150 SER A N 1
ATOM 1199 C CA . SER A 1 150 ? 13.767 -1.345 14.771 1.00 94.25 150 SER A CA 1
ATOM 1200 C C . SER A 1 150 ? 14.288 -0.740 13.464 1.00 94.25 150 SER A C 1
ATOM 1202 O O . SER A 1 150 ? 14.919 0.317 13.465 1.00 94.25 150 SER A O 1
ATOM 1204 N N . LEU A 1 151 ? 13.970 -1.361 12.324 1.00 95.12 151 LEU A N 1
ATOM 1205 C CA . LEU A 1 151 ? 14.297 -0.805 11.013 1.00 95.12 151 LEU A CA 1
ATOM 1206 C C . LEU A 1 151 ? 13.555 0.505 10.736 1.00 95.12 151 LEU A C 1
ATOM 1208 O O . LEU A 1 151 ? 14.163 1.429 10.205 1.00 95.12 151 LEU A O 1
ATOM 1212 N N . LEU A 1 152 ? 12.279 0.620 11.118 1.00 96.06 152 LEU A N 1
ATOM 1213 C CA . LEU A 1 152 ? 11.512 1.866 10.983 1.00 96.06 152 LEU A CA 1
ATOM 1214 C C . LEU A 1 152 ? 12.085 2.997 11.849 1.00 96.06 152 LEU A C 1
ATOM 1216 O O . LEU A 1 152 ? 12.146 4.140 11.391 1.00 96.06 152 LEU A O 1
ATOM 1220 N N . GLU A 1 153 ? 12.548 2.687 13.063 1.00 95.56 153 GLU A N 1
ATOM 1221 C CA . GLU A 1 153 ? 13.230 3.657 13.931 1.00 95.56 153 GLU A CA 1
ATOM 1222 C C . GLU A 1 153 ? 14.516 4.183 13.284 1.00 95.56 153 GLU A C 1
ATOM 1224 O O . GLU A 1 153 ? 14.738 5.394 13.247 1.00 95.56 153 GLU A O 1
ATOM 1229 N N . LYS A 1 154 ? 15.330 3.301 12.692 1.00 94.44 154 LYS A N 1
ATOM 1230 C CA . LYS A 1 154 ? 16.533 3.706 11.947 1.00 94.44 154 LYS A CA 1
ATOM 1231 C C . LYS A 1 154 ? 16.199 4.502 10.689 1.00 94.44 154 LYS A C 1
ATOM 1233 O O . LYS A 1 154 ? 16.864 5.496 10.397 1.00 94.44 154 LYS A O 1
ATOM 1238 N N . LEU A 1 155 ? 15.147 4.107 9.972 1.00 93.62 155 LEU A N 1
ATOM 1239 C CA . LEU A 1 155 ? 14.717 4.742 8.726 1.00 93.62 155 LEU A CA 1
ATOM 1240 C C . LEU A 1 155 ? 14.371 6.225 8.911 1.00 93.62 155 LEU A C 1
ATOM 1242 O O . LEU A 1 155 ? 14.597 7.029 8.009 1.00 93.62 155 LEU A O 1
ATOM 1246 N N . LYS A 1 156 ? 13.891 6.608 10.099 1.00 92.69 156 LYS A N 1
ATOM 1247 C CA . LYS A 1 156 ? 13.620 8.005 10.474 1.00 92.69 156 LYS A CA 1
ATOM 1248 C C . LYS A 1 156 ? 14.839 8.925 10.319 1.00 92.69 156 LYS A C 1
ATOM 1250 O O . LYS A 1 156 ? 14.678 10.130 10.111 1.00 92.69 156 LYS A O 1
ATOM 1255 N N . HIS A 1 157 ? 16.042 8.368 10.438 1.00 91.94 157 HIS A N 1
ATOM 1256 C CA . HIS A 1 157 ? 17.308 9.094 10.375 1.00 91.94 157 HIS A CA 1
ATOM 1257 C C . HIS A 1 157 ? 17.961 9.061 8.982 1.00 91.94 157 HIS A C 1
ATOM 1259 O O . HIS A 1 157 ? 19.015 9.664 8.790 1.00 91.94 157 HIS A O 1
ATOM 1265 N N . VAL A 1 158 ? 17.344 8.397 7.999 1.00 91.12 158 VAL A N 1
ATOM 1266 C CA . VAL A 1 158 ? 17.850 8.317 6.622 1.00 91.12 158 VAL A CA 1
ATOM 1267 C C . VAL A 1 158 ? 17.424 9.563 5.840 1.00 91.12 158 VAL A C 1
ATOM 1269 O O . VAL A 1 158 ? 16.260 9.716 5.476 1.00 91.12 158 VAL A O 1
ATOM 1272 N N . HIS A 1 159 ? 18.378 10.450 5.544 1.00 89.06 159 HIS A N 1
ATOM 1273 C CA . HIS A 1 159 ? 18.122 11.739 4.882 1.00 89.06 159 HIS A CA 1
ATOM 1274 C C . HIS A 1 159 ? 17.500 11.625 3.482 1.00 89.06 159 HIS A C 1
ATOM 1276 O O . HIS A 1 159 ? 16.740 12.495 3.062 1.00 89.06 159 HIS A O 1
ATOM 1282 N N . GLN A 1 160 ? 17.782 10.545 2.747 1.00 88.88 160 GLN A N 1
ATOM 1283 C CA . GLN A 1 160 ? 17.190 10.302 1.427 1.00 88.88 160 GLN A CA 1
ATOM 1284 C C . GLN A 1 160 ? 15.669 10.072 1.486 1.00 88.88 160 GLN A C 1
ATOM 1286 O O . GLN A 1 160 ? 15.020 10.075 0.445 1.00 88.88 160 GLN A O 1
ATOM 1291 N N . LEU A 1 161 ? 15.101 9.867 2.680 1.00 89.94 161 LEU A N 1
ATOM 1292 C CA . LEU A 1 161 ? 13.679 9.604 2.913 1.00 89.94 161 LEU A CA 1
ATOM 1293 C C . LEU A 1 161 ? 12.979 10.749 3.656 1.00 89.94 161 LEU A C 1
ATOM 1295 O O . LEU A 1 161 ? 11.911 10.554 4.239 1.00 89.94 161 LEU A O 1
ATOM 1299 N N . ASP A 1 162 ? 13.541 11.959 3.610 1.00 90.62 162 ASP A N 1
ATOM 1300 C CA . ASP A 1 162 ? 12.976 13.136 4.277 1.00 90.62 162 ASP A CA 1
ATOM 1301 C C . ASP A 1 162 ? 11.521 13.418 3.865 1.00 90.62 162 ASP A C 1
ATOM 1303 O O . ASP A 1 162 ? 10.699 13.755 4.717 1.00 90.62 162 ASP A O 1
ATOM 1307 N N . ALA A 1 163 ? 11.170 13.172 2.599 1.00 89.94 163 ALA A N 1
ATOM 1308 C CA . ALA A 1 163 ? 9.807 13.314 2.077 1.00 89.94 163 ALA A CA 1
ATOM 1309 C C . ALA A 1 163 ? 8.793 12.298 2.650 1.00 89.94 163 ALA A C 1
ATOM 1311 O O . ALA A 1 163 ? 7.582 12.496 2.517 1.00 89.94 163 ALA A O 1
ATOM 1312 N N . GLN A 1 164 ? 9.264 11.223 3.296 1.00 92.69 164 GLN A N 1
ATOM 1313 C CA . GLN A 1 164 ? 8.441 10.163 3.894 1.00 92.69 164 GLN A CA 1
ATOM 1314 C C . GLN A 1 164 ? 8.467 10.178 5.433 1.00 92.69 164 GLN A C 1
ATOM 1316 O O . GLN A 1 164 ? 7.826 9.334 6.062 1.00 92.69 164 GLN A O 1
ATOM 1321 N N . LYS A 1 165 ? 9.160 11.138 6.066 1.00 93.62 165 LYS A N 1
ATOM 1322 C CA . LYS A 1 165 ? 9.303 11.228 7.534 1.00 93.62 165 LYS A CA 1
ATOM 1323 C C . LYS A 1 165 ? 7.972 11.208 8.279 1.00 93.62 165 LYS A C 1
ATOM 1325 O O . LYS A 1 165 ? 7.838 10.490 9.269 1.00 93.62 165 LYS A O 1
ATOM 1330 N N . ASP A 1 166 ? 6.983 11.954 7.797 1.00 94.56 166 ASP A N 1
ATOM 1331 C CA . ASP A 1 166 ? 5.662 12.000 8.428 1.00 94.56 166 ASP A CA 1
ATOM 1332 C C . ASP A 1 166 ? 4.950 10.648 8.362 1.00 94.56 166 ASP A C 1
ATOM 1334 O O . ASP A 1 166 ? 4.339 10.223 9.342 1.00 94.56 166 ASP A O 1
ATOM 1338 N N . MET A 1 167 ? 5.089 9.930 7.244 1.00 95.81 167 MET A N 1
ATOM 1339 C CA . MET A 1 167 ? 4.526 8.591 7.089 1.00 95.81 167 MET A CA 1
ATOM 1340 C C . MET A 1 167 ? 5.236 7.567 7.987 1.00 95.81 167 MET A C 1
ATOM 1342 O O . MET A 1 167 ? 4.575 6.728 8.601 1.00 95.81 167 MET A O 1
ATOM 1346 N N . ILE A 1 168 ? 6.562 7.659 8.132 1.00 96.50 168 ILE A N 1
ATOM 1347 C CA . ILE A 1 168 ? 7.338 6.819 9.063 1.00 96.50 168 ILE A CA 1
ATOM 1348 C C . ILE A 1 168 ? 6.878 7.068 10.506 1.00 96.50 168 ILE A C 1
ATOM 1350 O O . ILE A 1 168 ? 6.553 6.122 11.222 1.00 96.50 168 ILE A O 1
ATOM 1354 N N . ASN A 1 169 ? 6.777 8.335 10.921 1.00 96.19 169 ASN A N 1
ATOM 1355 C CA . ASN A 1 169 ? 6.310 8.700 12.262 1.00 96.19 169 ASN A CA 1
ATOM 1356 C C . ASN A 1 169 ? 4.873 8.221 12.520 1.00 96.19 169 ASN A C 1
ATOM 1358 O O . ASN A 1 169 ? 4.591 7.706 13.600 1.00 96.19 169 ASN A O 1
ATOM 1362 N N . TRP A 1 170 ? 3.977 8.348 11.537 1.00 96.12 170 TRP A N 1
ATOM 1363 C CA . TRP A 1 170 ? 2.609 7.834 11.642 1.00 96.12 170 TRP A CA 1
ATOM 1364 C C . TRP A 1 170 ? 2.590 6.310 11.812 1.00 96.12 170 TRP A C 1
ATOM 1366 O O . TRP A 1 170 ? 1.861 5.786 12.651 1.00 96.12 170 TRP A O 1
ATOM 1376 N N . THR A 1 171 ? 3.436 5.596 11.064 1.00 96.81 171 THR A N 1
ATOM 1377 C CA . THR A 1 171 ? 3.561 4.132 11.161 1.00 96.81 171 THR A CA 1
ATOM 1378 C C . THR A 1 171 ? 4.012 3.714 12.563 1.00 96.81 171 THR A C 1
ATOM 1380 O O . THR A 1 171 ? 3.411 2.825 13.159 1.00 96.81 171 THR A O 1
ATOM 1383 N N . LEU A 1 172 ? 5.013 4.393 13.134 1.00 96.88 172 LEU A N 1
ATOM 1384 C CA . LEU A 1 172 ? 5.479 4.150 14.507 1.00 96.88 172 LEU A CA 1
ATOM 1385 C C . LEU A 1 172 ? 4.378 4.418 15.552 1.00 96.88 172 LEU A C 1
ATOM 1387 O O . LEU A 1 172 ? 4.176 3.612 16.455 1.00 96.88 172 LEU A O 1
ATOM 1391 N N . GLN A 1 173 ? 3.599 5.493 15.392 1.00 96.38 173 GLN A N 1
ATOM 1392 C CA . GLN A 1 173 ? 2.445 5.766 16.264 1.00 96.38 173 GLN A CA 1
ATOM 1393 C C . GLN A 1 173 ? 1.367 4.677 16.172 1.00 96.38 173 GLN A C 1
ATOM 1395 O O . GLN A 1 173 ? 0.690 4.379 17.161 1.00 96.38 173 GLN A O 1
ATOM 1400 N N . MET A 1 174 ? 1.198 4.071 14.995 1.00 95.44 174 MET A N 1
ATOM 1401 C CA . MET A 1 174 ? 0.281 2.950 14.817 1.00 95.44 174 MET A CA 1
ATOM 1402 C C . MET A 1 174 ? 0.769 1.702 15.569 1.00 95.44 174 MET A C 1
ATOM 1404 O O . MET A 1 174 ? -0.027 1.061 16.256 1.00 95.44 174 MET A O 1
ATOM 1408 N N . PHE A 1 175 ? 2.076 1.410 15.545 1.00 96.31 175 PHE A N 1
ATOM 1409 C CA . PHE A 1 175 ? 2.668 0.363 16.391 1.00 96.31 175 PHE A CA 1
ATOM 1410 C C . PHE A 1 175 ? 2.384 0.600 17.881 1.00 96.31 175 PHE A C 1
ATOM 1412 O O . PHE A 1 175 ? 1.935 -0.318 18.566 1.00 96.31 175 PHE A O 1
ATOM 1419 N N . ASP A 1 176 ? 2.569 1.828 18.377 1.00 95.62 176 ASP A N 1
ATOM 1420 C CA . ASP A 1 176 ? 2.263 2.178 19.773 1.00 95.62 176 ASP A CA 1
ATOM 1421 C C . ASP A 1 176 ? 0.776 2.014 20.116 1.00 95.62 176 ASP A C 1
ATOM 1423 O O . ASP A 1 176 ? 0.420 1.663 21.244 1.00 95.62 176 ASP A O 1
ATOM 1427 N N . THR A 1 177 ? -0.107 2.290 19.155 1.00 94.69 177 THR A N 1
ATOM 1428 C CA . THR A 1 177 ? -1.559 2.153 19.323 1.00 94.69 177 THR A CA 1
ATOM 1429 C C . THR A 1 177 ? -1.947 0.686 19.477 1.00 94.69 177 THR A C 1
ATOM 1431 O O . THR A 1 177 ? -2.608 0.334 20.456 1.00 94.69 177 THR A O 1
ATOM 1434 N N . VAL A 1 178 ? -1.474 -0.181 18.577 1.00 93.19 178 VAL A N 1
ATOM 1435 C CA . VAL A 1 178 ? -1.730 -1.631 18.634 1.00 93.19 178 VAL A CA 1
ATOM 1436 C C . VAL A 1 178 ? -1.094 -2.258 19.877 1.00 93.19 178 VAL A C 1
ATOM 1438 O O . VAL A 1 178 ? -1.747 -3.047 20.560 1.00 93.19 178 VAL A O 1
ATOM 1441 N N . LYS A 1 179 ? 0.126 -1.841 20.246 1.00 93.00 179 LYS A N 1
ATOM 1442 C CA . LYS A 1 179 ? 0.788 -2.261 21.492 1.00 93.00 179 LYS A CA 1
ATOM 1443 C C . LYS A 1 179 ? -0.094 -2.012 22.715 1.00 93.00 179 LYS A C 1
ATOM 1445 O O . LYS A 1 179 ? -0.344 -2.928 23.492 1.00 93.00 179 LYS A O 1
ATOM 1450 N N . LYS A 1 180 ? -0.604 -0.784 22.862 1.00 92.81 180 LYS A N 1
ATOM 1451 C CA . LYS A 1 180 ? -1.479 -0.402 23.983 1.00 92.81 180 LYS A CA 1
ATOM 1452 C C . LYS A 1 180 ? -2.805 -1.154 23.980 1.00 92.81 180 LYS A C 1
ATOM 1454 O O . LYS A 1 180 ? -3.398 -1.296 25.044 1.00 92.81 180 LYS A O 1
ATOM 1459 N N . LEU A 1 181 ? -3.316 -1.547 22.814 1.00 89.88 181 LEU A N 1
ATOM 1460 C CA . LEU A 1 181 ? -4.533 -2.352 22.729 1.00 89.88 181 LEU A CA 1
ATOM 1461 C C . LEU A 1 181 ? -4.272 -3.763 23.246 1.00 89.88 181 LEU A C 1
ATOM 1463 O O . LEU A 1 181 ? -4.979 -4.169 24.160 1.00 89.88 181 LEU A O 1
ATOM 1467 N N . ARG A 1 182 ? -3.200 -4.422 22.785 1.00 85.06 182 ARG A N 1
ATOM 1468 C CA . ARG A 1 182 ? -2.776 -5.738 23.296 1.00 85.06 182 ARG A CA 1
ATOM 1469 C C . ARG A 1 182 ? -2.519 -5.730 24.808 1.00 85.06 182 ARG A C 1
ATOM 1471 O O . ARG A 1 182 ? -3.025 -6.556 25.550 1.00 85.06 182 ARG A O 1
ATOM 1478 N N . GLU A 1 183 ? -1.815 -4.724 25.321 1.00 85.81 183 GLU A N 1
ATOM 1479 C CA . GLU A 1 183 ? -1.573 -4.612 26.771 1.00 85.81 183 GLU A CA 1
ATOM 1480 C C . GLU A 1 183 ? -2.863 -4.436 27.597 1.00 85.81 183 GLU A C 1
ATOM 1482 O O . GLU A 1 183 ? -2.886 -4.772 28.779 1.00 85.81 183 GLU A O 1
ATOM 1487 N N . LYS A 1 184 ? -3.941 -3.904 27.005 1.00 79.88 184 LYS A N 1
ATOM 1488 C CA . LYS A 1 184 ? -5.244 -3.735 27.673 1.00 79.88 184 LYS A CA 1
ATOM 1489 C C . LYS A 1 184 ? -6.142 -4.967 27.572 1.00 79.88 184 LYS A C 1
ATOM 1491 O O . LYS A 1 184 ? -7.040 -5.096 28.402 1.00 79.88 184 LYS A O 1
ATOM 1496 N N . SER A 1 185 ? -5.958 -5.805 26.555 1.00 63.88 185 SER A N 1
ATOM 1497 C CA . SER A 1 185 ? -6.785 -6.988 26.301 1.00 63.88 185 SER A CA 1
ATOM 1498 C C . SER A 1 185 ? -6.284 -8.261 26.988 1.00 63.88 185 SER A C 1
ATOM 1500 O O . SER A 1 185 ? -7.079 -9.187 27.130 1.00 63.88 185 SER A O 1
ATOM 1502 N N . SER A 1 186 ? -5.042 -8.289 27.482 1.00 48.47 186 SER A N 1
ATOM 1503 C CA . SER A 1 186 ? -4.487 -9.418 28.246 1.00 48.47 186 SER A CA 1
ATOM 1504 C C . SER A 1 186 ? -5.009 -9.493 29.691 1.00 48.47 186 SER A C 1
ATOM 1506 O O . SER A 1 186 ? -4.809 -8.550 30.466 1.00 48.47 186 SER A O 1
ATOM 1508 N N . PRO A 1 187 ? -5.637 -10.611 30.114 1.00 48.16 187 PRO A N 1
ATOM 1509 C CA . PRO A 1 187 ? -5.916 -10.898 31.516 1.00 48.16 187 PRO A CA 1
ATOM 1510 C C . PRO A 1 187 ? -4.782 -11.733 32.160 1.00 48.16 187 PRO A C 1
ATOM 1512 O O . PRO A 1 187 ? -4.318 -12.700 31.569 1.00 48.16 187 PRO A O 1
ATOM 1515 N N . CYS A 1 188 ? -4.426 -11.418 33.420 1.00 37.66 188 CYS A N 1
ATOM 1516 C CA . CYS A 1 188 ? -3.448 -12.090 34.320 1.00 37.66 188 CYS A CA 1
ATOM 1517 C C . CYS A 1 188 ? -1.955 -11.719 34.124 1.00 37.66 188 CYS A C 1
ATOM 1519 O O . CYS A 1 188 ? -1.516 -11.443 33.022 1.00 37.66 188 CYS A O 1
ATOM 1521 N N . SER A 1 189 ? -1.073 -11.669 35.133 1.00 30.73 189 SER A N 1
ATOM 1522 C CA . SER A 1 189 ? -1.107 -12.075 36.549 1.00 30.73 189 SER A CA 1
ATOM 1523 C C . SER A 1 189 ? 0.006 -11.346 37.324 1.00 30.73 189 SER A C 1
ATOM 1525 O O . SER A 1 189 ? 1.145 -11.267 36.867 1.00 30.73 189 SER A O 1
ATOM 1527 N N . VAL A 1 190 ? -0.320 -10.852 38.518 1.00 39.59 190 VAL A N 1
ATOM 1528 C CA . VAL A 1 190 ? 0.629 -10.328 39.511 1.00 39.59 190 VAL A CA 1
ATOM 1529 C C . VAL A 1 190 ? 1.272 -11.503 40.256 1.00 39.59 190 VAL A C 1
ATOM 1531 O O . VAL A 1 190 ? 0.535 -12.237 40.898 1.00 39.59 190 VAL A O 1
ATOM 1534 N N . THR A 1 191 ? 2.602 -11.644 40.182 1.00 31.80 191 THR A N 1
ATOM 1535 C CA . THR A 1 191 ? 3.536 -12.220 41.193 1.00 31.80 191 THR A CA 1
ATOM 1536 C C . THR A 1 191 ? 4.971 -12.012 40.669 1.00 31.80 191 THR A C 1
ATOM 1538 O O . THR A 1 191 ? 5.316 -12.584 39.641 1.00 31.80 191 THR A O 1
ATOM 1541 N N . GLU A 1 192 ? 5.690 -10.971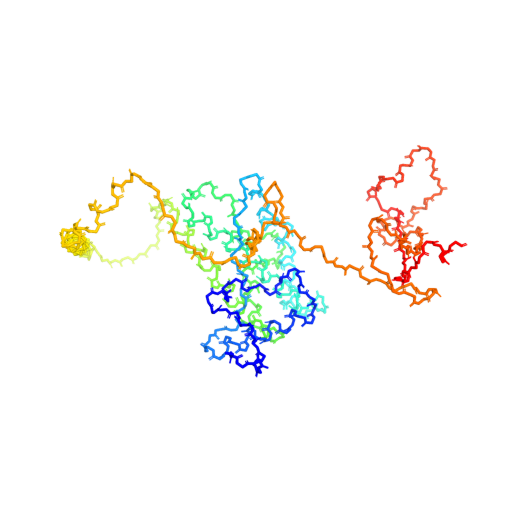 41.117 1.00 37.38 192 GLU A N 1
ATOM 1542 C CA . GLU A 1 192 ? 6.740 -10.949 42.178 1.00 37.38 192 GLU A CA 1
ATOM 1543 C C . GLU A 1 192 ? 8.104 -11.543 41.738 1.00 37.38 192 GLU A C 1
ATOM 1545 O O . GLU A 1 192 ? 8.141 -12.615 41.157 1.00 37.38 192 GLU A O 1
ATOM 1550 N N . ALA A 1 193 ? 9.289 -10.945 41.958 1.00 33.56 193 ALA A N 1
ATOM 1551 C CA . ALA A 1 193 ? 9.723 -9.872 42.861 1.00 33.56 193 ALA A CA 1
ATOM 1552 C C . ALA A 1 193 ? 11.032 -9.195 42.372 1.00 33.56 193 ALA A C 1
ATOM 1554 O O . ALA A 1 193 ? 11.836 -9.822 41.683 1.00 33.56 193 ALA A O 1
ATOM 1555 N N . GLY A 1 194 ? 11.282 -7.941 42.795 1.00 26.84 194 GLY A N 1
ATOM 1556 C CA . GLY A 1 194 ? 12.544 -7.243 42.506 1.00 26.84 194 GLY A CA 1
ATOM 1557 C C . GLY A 1 194 ? 12.715 -5.772 42.937 1.00 26.84 194 GLY A C 1
ATOM 1558 O O . GLY A 1 194 ? 13.251 -4.999 42.159 1.00 26.84 194 GLY A O 1
ATOM 1559 N N . SER A 1 195 ? 12.360 -5.422 44.183 1.00 28.70 195 SER A N 1
ATOM 1560 C CA . SER A 1 195 ? 12.878 -4.285 44.992 1.00 28.70 195 SER A CA 1
ATOM 1561 C C . SER A 1 195 ? 12.296 -2.849 44.923 1.00 28.70 195 SER A C 1
ATOM 1563 O O . SER A 1 195 ? 12.431 -2.121 43.949 1.00 28.70 195 SER A O 1
ATOM 1565 N N . GLN A 1 196 ? 11.865 -2.432 46.130 1.00 30.39 196 GLN A N 1
ATOM 1566 C CA . GLN A 1 196 ? 11.938 -1.109 46.789 1.00 30.39 196 GLN A CA 1
ATOM 1567 C C . GLN A 1 196 ? 10.725 -0.142 46.802 1.00 30.39 196 GLN A C 1
ATOM 1569 O O . GLN A 1 196 ? 10.634 0.808 46.042 1.00 30.39 196 GLN A O 1
ATOM 1574 N N . LYS A 1 197 ? 9.926 -0.338 47.869 1.00 30.84 197 LYS A N 1
ATOM 1575 C CA . LYS A 1 197 ? 9.505 0.614 48.930 1.00 30.84 197 LYS A CA 1
ATOM 1576 C C . LYS A 1 197 ? 8.530 1.781 48.636 1.00 30.84 197 LYS A C 1
ATOM 1578 O O . LYS A 1 197 ? 8.775 2.671 47.836 1.00 30.84 197 LYS A O 1
ATOM 1583 N N . THR A 1 198 ? 7.529 1.822 49.534 1.00 28.83 198 THR A N 1
ATOM 1584 C CA . THR A 1 198 ? 6.738 2.953 50.078 1.00 28.83 198 THR A CA 1
ATOM 1585 C C . THR A 1 198 ? 5.608 3.557 49.235 1.00 28.83 198 THR A C 1
ATOM 1587 O O . THR A 1 198 ? 5.847 4.441 48.424 1.00 28.83 198 THR A O 1
ATOM 1590 N N . ASN A 1 199 ? 4.354 3.155 49.512 1.00 28.70 199 ASN A N 1
ATOM 1591 C CA . ASN A 1 199 ? 3.300 4.020 50.095 1.00 28.70 199 ASN A CA 1
ATOM 1592 C C . ASN A 1 199 ? 1.894 3.393 49.972 1.00 28.70 199 ASN A C 1
ATOM 1594 O O . ASN A 1 199 ? 1.171 3.615 49.002 1.00 28.70 199 ASN A O 1
ATOM 1598 N N . GLU A 1 200 ? 1.466 2.676 51.010 1.00 34.34 200 GLU A N 1
ATOM 1599 C CA . GLU A 1 200 ? 0.088 2.206 51.191 1.00 34.34 200 GLU A CA 1
ATOM 1600 C C . GLU A 1 200 ? -0.711 3.209 52.040 1.00 34.34 200 GLU A C 1
ATOM 1602 O O . GLU A 1 200 ? -0.816 3.050 53.251 1.00 34.34 200 GLU A O 1
ATOM 1607 N N . THR A 1 201 ? -1.265 4.276 51.444 1.00 40.84 201 THR A N 1
ATOM 1608 C CA . THR A 1 201 ? -2.398 5.029 52.059 1.00 40.84 201 THR A CA 1
ATOM 1609 C C . THR A 1 201 ? -3.264 5.830 51.061 1.00 40.84 201 THR A C 1
ATOM 1611 O O . THR A 1 201 ? -4.178 6.536 51.473 1.00 40.84 201 THR A O 1
ATOM 1614 N N . ILE A 1 202 ? -3.050 5.754 49.738 1.00 46.12 202 ILE A N 1
ATOM 1615 C CA . ILE A 1 202 ? -3.767 6.636 48.779 1.00 46.12 202 ILE A CA 1
ATOM 1616 C C . ILE A 1 202 ? -4.871 5.914 47.972 1.00 46.12 202 ILE A C 1
ATOM 1618 O O . ILE A 1 202 ? -5.737 6.566 47.394 1.00 46.12 202 ILE A O 1
ATOM 1622 N N . GLN A 1 203 ? -4.937 4.578 47.978 1.00 47.12 203 GLN A N 1
ATOM 1623 C CA . GLN A 1 203 ? -5.806 3.844 47.040 1.00 47.12 203 GLN A CA 1
ATOM 1624 C C . GLN A 1 203 ? -7.284 3.673 47.444 1.00 47.12 203 GLN A C 1
ATOM 1626 O O . GLN A 1 203 ? -8.100 3.394 46.568 1.00 47.12 203 GLN A O 1
ATOM 1631 N N . ASP A 1 204 ? -7.681 3.927 48.696 1.00 45.75 204 ASP A N 1
ATOM 1632 C CA . ASP A 1 204 ? -9.094 3.775 49.100 1.00 45.75 204 ASP A CA 1
ATOM 1633 C C . ASP A 1 204 ? -9.949 5.044 48.921 1.00 45.75 204 ASP A C 1
ATOM 1635 O O . ASP A 1 204 ? -11.166 4.966 48.735 1.00 4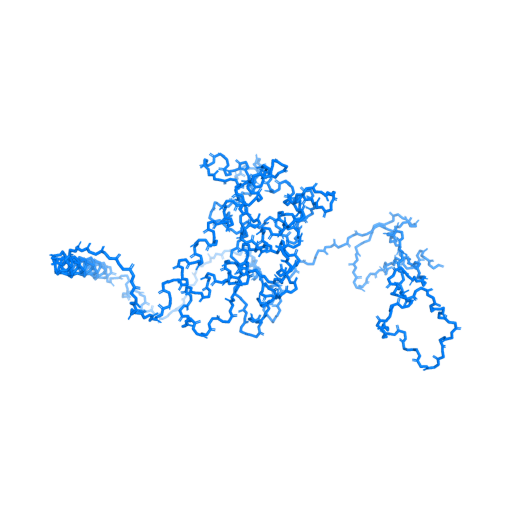5.75 204 ASP A O 1
ATOM 1639 N N . LYS A 1 205 ? -9.335 6.236 48.885 1.00 46.44 205 LYS A N 1
ATOM 1640 C CA . LYS A 1 205 ? -10.072 7.496 48.658 1.00 46.44 205 LYS A CA 1
ATOM 1641 C C . LYS A 1 205 ? -10.497 7.689 47.198 1.00 46.44 205 LYS A C 1
ATOM 1643 O O . LYS A 1 205 ? -11.586 8.205 46.945 1.00 46.44 205 LYS A O 1
ATOM 1648 N N . ASP A 1 206 ? -9.693 7.224 46.243 1.00 52.84 206 ASP A N 1
ATOM 1649 C CA . ASP A 1 206 ? -9.929 7.461 44.809 1.00 52.84 206 ASP A CA 1
ATOM 1650 C C . ASP A 1 206 ? -11.058 6.570 44.239 1.00 52.84 206 ASP A C 1
ATOM 1652 O O . ASP A 1 206 ? -11.793 6.950 43.322 1.00 52.84 206 ASP A O 1
ATOM 1656 N N . LYS A 1 207 ? -11.288 5.396 44.846 1.00 55.88 207 LYS A N 1
ATOM 1657 C CA . LYS A 1 207 ? -12.369 4.471 44.459 1.00 55.88 207 LYS A CA 1
ATOM 1658 C C . LYS A 1 207 ? -13.754 4.985 44.881 1.00 55.88 207 LYS A C 1
ATOM 1660 O O . LYS A 1 207 ? -14.730 4.804 44.149 1.00 55.88 207 LYS A O 1
ATOM 1665 N N . ALA A 1 208 ? -13.836 5.688 46.014 1.00 59.38 208 ALA A N 1
ATOM 1666 C CA . ALA A 1 208 ? -15.066 6.320 46.492 1.00 59.38 208 ALA A CA 1
ATOM 1667 C C . ALA A 1 208 ? -15.443 7.568 45.669 1.00 59.38 208 ALA A C 1
ATOM 1669 O O . ALA A 1 208 ? -16.621 7.776 45.358 1.00 59.38 208 ALA A O 1
ATOM 1670 N N . GLU A 1 209 ? -14.459 8.368 45.242 1.00 57.12 209 GLU A N 1
ATOM 1671 C CA . GLU A 1 209 ? -14.711 9.567 44.431 1.00 57.12 209 GLU A CA 1
ATOM 1672 C C . GLU A 1 209 ? -15.165 9.219 43.001 1.00 57.12 209 GLU A C 1
ATOM 1674 O O . GLU A 1 209 ? -16.109 9.827 42.480 1.00 57.12 209 GLU A O 1
ATOM 1679 N N . ARG A 1 210 ? -14.576 8.183 42.384 1.00 59.25 210 ARG A N 1
ATOM 1680 C CA . ARG A 1 210 ? -15.000 7.699 41.054 1.00 59.25 210 ARG A CA 1
ATOM 1681 C C . ARG A 1 210 ? -16.418 7.128 41.058 1.00 59.25 210 ARG A C 1
ATOM 1683 O O . ARG A 1 210 ? -17.165 7.374 40.111 1.00 59.25 210 ARG A O 1
ATOM 1690 N N . LYS A 1 211 ? -16.828 6.446 42.134 1.00 67.69 211 LYS A N 1
ATOM 1691 C CA . LYS A 1 211 ? -18.203 5.939 42.281 1.00 67.69 211 LYS A CA 1
ATOM 1692 C C . LYS A 1 211 ? -19.220 7.084 42.393 1.00 67.69 211 LYS A C 1
ATOM 1694 O O . LYS A 1 211 ? -20.240 7.067 41.706 1.00 67.69 211 LYS A O 1
ATOM 1699 N N . ARG A 1 212 ? -18.888 8.143 43.141 1.00 65.00 212 ARG A N 1
ATOM 1700 C CA . ARG A 1 212 ? -19.748 9.331 43.294 1.00 65.00 212 ARG A CA 1
ATOM 1701 C C . ARG A 1 212 ? -19.883 10.145 41.996 1.00 65.00 212 ARG A C 1
ATOM 1703 O O . ARG A 1 212 ? -20.972 10.631 41.692 1.00 65.00 212 ARG A O 1
ATOM 1710 N N . LYS A 1 213 ? -18.814 10.259 41.193 1.00 67.38 213 LYS A N 1
ATOM 1711 C CA . LYS A 1 213 ? -18.862 10.917 39.867 1.00 67.38 213 LYS A CA 1
ATOM 1712 C C . LYS A 1 213 ? -19.662 10.109 38.835 1.00 67.38 213 LYS A C 1
ATOM 1714 O O . LYS A 1 213 ? -20.397 10.703 38.045 1.00 67.38 213 LYS A O 1
ATOM 1719 N N . ALA A 1 214 ? -19.585 8.776 38.867 1.00 67.31 214 ALA A N 1
ATOM 1720 C CA . ALA A 1 214 ? -20.370 7.907 37.985 1.00 67.31 214 ALA A CA 1
ATOM 1721 C C . ALA A 1 214 ? -21.882 7.981 38.278 1.00 67.31 214 ALA A C 1
ATOM 1723 O O . ALA A 1 214 ? -22.695 8.052 37.353 1.00 67.31 214 ALA A O 1
ATOM 1724 N N . GLU A 1 215 ? -22.265 8.035 39.556 1.00 69.38 215 GLU A N 1
ATOM 1725 C CA . GLU A 1 215 ? -23.667 8.181 39.968 1.00 69.38 215 GLU A CA 1
ATOM 1726 C C . GLU A 1 215 ? -24.236 9.563 39.600 1.00 69.38 215 GLU A C 1
ATOM 1728 O O . GLU A 1 215 ? -25.342 9.649 39.059 1.00 69.38 215 GLU A O 1
ATOM 1733 N N . ALA A 1 216 ? -23.457 10.639 39.768 1.00 67.12 216 ALA A N 1
ATOM 1734 C CA . ALA A 1 216 ? -23.856 11.984 39.342 1.00 67.12 216 ALA A CA 1
ATOM 1735 C C . ALA A 1 216 ? -24.045 12.090 37.815 1.00 67.12 216 ALA A C 1
ATOM 1737 O O . ALA A 1 216 ? -25.013 12.695 37.347 1.00 67.12 216 ALA A O 1
ATOM 1738 N N . ALA A 1 217 ? -23.175 11.449 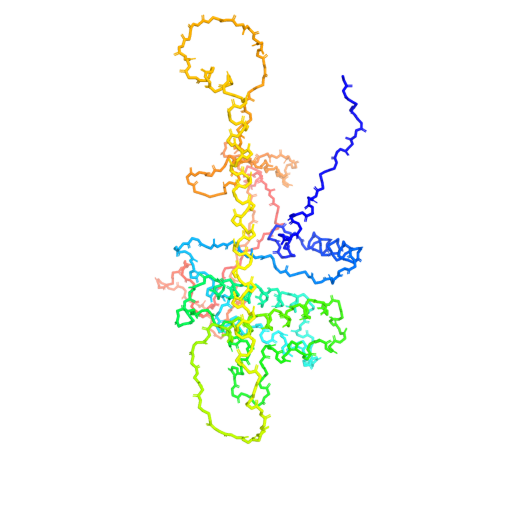37.025 1.00 68.19 217 ALA A N 1
ATOM 1739 C CA . ALA A 1 217 ? -23.307 11.403 35.568 1.00 68.19 217 ALA A CA 1
ATOM 1740 C C . ALA A 1 217 ? -24.540 10.599 35.115 1.00 68.19 217 ALA A C 1
ATOM 1742 O O . ALA A 1 217 ? -25.200 10.976 34.143 1.00 68.19 217 ALA A O 1
ATOM 1743 N N . LYS A 1 218 ? -24.892 9.522 35.833 1.00 69.69 218 LYS A N 1
ATOM 1744 C CA . LYS A 1 218 ? -26.109 8.740 35.569 1.00 69.69 218 LYS A CA 1
ATOM 1745 C C . LYS A 1 218 ? -27.368 9.559 35.852 1.00 69.69 218 LYS A C 1
ATOM 1747 O O . LYS A 1 218 ? -28.251 9.602 34.999 1.00 69.69 218 LYS A O 1
ATOM 1752 N N . LEU A 1 219 ? -27.416 10.267 36.983 1.00 71.75 219 LEU A N 1
ATOM 1753 C CA . LEU A 1 219 ? -28.529 11.160 37.326 1.00 71.75 219 LEU A CA 1
ATOM 1754 C C . LEU A 1 219 ? -28.675 12.310 36.318 1.00 71.75 219 LEU A C 1
ATOM 1756 O O . LEU A 1 219 ? -29.791 12.638 35.915 1.00 71.75 219 LEU A O 1
ATOM 1760 N N . TYR A 1 220 ? -27.562 12.877 35.845 1.00 70.44 220 TYR A N 1
ATOM 1761 C CA . TYR A 1 220 ? -27.584 13.922 34.819 1.00 70.44 220 TYR A CA 1
ATOM 1762 C C . TYR A 1 220 ? -28.127 13.408 33.477 1.00 70.44 220 TYR A C 1
ATOM 1764 O O . TYR A 1 220 ? -29.031 14.016 32.901 1.00 70.44 220 TYR A O 1
ATOM 1772 N N . ARG A 1 221 ? -27.654 12.242 33.009 1.00 64.44 221 ARG A N 1
ATOM 1773 C CA . ARG A 1 221 ? -28.170 11.599 31.785 1.00 64.44 221 ARG A CA 1
ATOM 1774 C C . ARG A 1 221 ? -29.653 11.247 31.906 1.00 64.44 221 ARG A C 1
ATOM 1776 O O . ARG A 1 221 ? -30.400 11.448 30.953 1.00 64.44 221 ARG A O 1
ATOM 1783 N N . GLN A 1 222 ? -30.098 10.785 33.074 1.00 74.50 222 GLN A N 1
ATOM 1784 C CA . GLN A 1 222 ? -31.504 10.460 33.322 1.00 74.50 222 GLN A CA 1
ATOM 1785 C C . GLN A 1 222 ? -32.389 11.717 33.328 1.00 74.50 222 GLN A C 1
ATOM 1787 O O . GLN A 1 222 ? -33.492 11.685 32.786 1.00 74.50 222 GLN A O 1
ATOM 1792 N N . LYS A 1 223 ? -31.888 12.848 33.844 1.00 78.56 223 LYS A N 1
ATOM 1793 C CA . LYS A 1 223 ? -32.591 14.141 33.807 1.00 78.56 223 LYS A CA 1
ATOM 1794 C C . LYS A 1 223 ? -32.735 14.685 32.381 1.00 78.56 223 LYS A C 1
ATOM 1796 O O . LYS A 1 223 ? -33.820 15.135 32.025 1.00 78.56 223 LYS A O 1
ATOM 1801 N N . ILE A 1 224 ? -31.689 14.582 31.555 1.00 67.88 224 ILE A N 1
ATOM 1802 C CA . ILE A 1 224 ? -31.743 14.950 30.126 1.00 67.88 224 ILE A CA 1
ATOM 1803 C C . ILE A 1 224 ? -32.754 14.065 29.382 1.00 67.88 224 ILE A C 1
ATOM 1805 O O . ILE A 1 224 ? -33.597 14.575 28.648 1.00 67.88 224 ILE A O 1
ATOM 1809 N N . MET A 1 225 ? -32.723 12.749 29.612 1.00 70.00 225 MET A N 1
ATOM 1810 C CA . MET A 1 225 ? -33.631 11.799 28.960 1.00 70.00 225 MET A CA 1
ATOM 1811 C C . MET A 1 225 ? -35.095 12.029 29.380 1.00 70.00 225 MET A C 1
ATOM 1813 O O . MET A 1 225 ? -35.996 12.011 28.542 1.00 70.00 225 MET A O 1
ATOM 1817 N N . ALA A 1 226 ? -35.332 12.346 30.657 1.00 78.81 226 ALA A N 1
ATOM 1818 C CA . ALA A 1 226 ? -36.651 12.727 31.156 1.00 78.81 226 ALA A CA 1
ATOM 1819 C C . ALA A 1 226 ? -37.142 14.040 30.523 1.00 78.81 226 ALA A C 1
ATOM 1821 O O . ALA A 1 226 ? -38.292 14.102 30.085 1.00 78.81 226 ALA A O 1
ATOM 1822 N N . GLN A 1 227 ? -36.272 15.050 30.399 1.00 75.44 227 GLN A N 1
ATOM 1823 C CA . GLN A 1 227 ? -36.606 16.332 29.773 1.00 75.44 227 GLN A CA 1
ATOM 1824 C C . GLN A 1 227 ? -36.906 16.182 28.274 1.00 75.44 227 GLN A C 1
ATOM 1826 O O . GLN A 1 227 ? -37.897 16.736 27.801 1.00 75.44 227 GLN A O 1
ATOM 1831 N N . MET A 1 228 ? -36.120 15.386 27.539 1.00 71.38 228 MET A N 1
ATOM 1832 C CA . MET A 1 228 ? -36.386 15.088 26.126 1.00 71.38 228 MET A CA 1
ATOM 1833 C C . MET A 1 228 ? -37.699 14.320 25.943 1.00 71.38 228 MET A C 1
ATOM 1835 O O . MET A 1 228 ? -38.493 14.674 25.074 1.00 71.38 228 MET A O 1
ATOM 1839 N N . SER A 1 229 ? -37.989 13.339 26.807 1.00 76.62 229 SER A N 1
ATOM 1840 C CA . SER A 1 229 ? -39.249 12.584 26.735 1.00 76.62 229 SER A CA 1
ATOM 1841 C C . SER A 1 229 ? -40.481 13.437 27.070 1.00 76.62 229 SER A C 1
ATOM 1843 O O . SER A 1 229 ? -41.543 13.244 26.482 1.00 76.62 229 SER A O 1
ATOM 1845 N N . ALA A 1 230 ? -40.352 14.396 27.994 1.00 81.00 230 ALA A N 1
ATOM 1846 C CA . ALA A 1 230 ? -41.422 15.329 28.332 1.00 81.00 230 ALA A CA 1
ATOM 1847 C C . ALA A 1 230 ? -41.654 16.339 27.200 1.00 81.00 230 ALA A C 1
ATOM 1849 O O . ALA A 1 230 ? -42.799 16.621 26.864 1.00 81.00 230 ALA A O 1
ATOM 1850 N N . MET A 1 231 ? -40.584 16.821 26.560 1.00 74.62 231 MET A N 1
ATOM 1851 C CA . MET A 1 231 ? -40.688 17.716 25.406 1.00 74.62 231 MET A CA 1
ATOM 1852 C C . MET A 1 231 ? -41.312 17.009 24.195 1.00 74.62 231 MET A C 1
ATOM 1854 O O . MET A 1 231 ? -42.183 17.585 23.552 1.00 74.62 231 MET A O 1
ATOM 1858 N N . GLN A 1 232 ? -40.947 15.750 23.927 1.00 70.50 232 GLN A N 1
ATOM 1859 C CA . GLN A 1 232 ? -41.578 14.946 22.873 1.00 70.50 232 GLN A CA 1
ATOM 1860 C C . GLN A 1 232 ? -43.055 14.658 23.167 1.00 70.50 232 GLN A C 1
ATOM 1862 O O . GLN A 1 232 ? -43.878 14.784 22.266 1.00 70.50 232 GLN A O 1
ATOM 1867 N N . ARG A 1 233 ? -43.421 14.333 24.416 1.00 79.88 233 ARG A N 1
ATOM 1868 C CA . ARG A 1 233 ? -44.832 14.133 24.794 1.00 79.88 233 ARG A CA 1
ATOM 1869 C C . ARG A 1 233 ? -45.652 15.414 24.671 1.00 79.88 233 ARG A C 1
ATOM 1871 O O . ARG A 1 233 ? -46.702 15.377 24.043 1.00 79.88 233 ARG A O 1
ATOM 1878 N N . ASN A 1 234 ? -45.133 16.543 25.150 1.00 79.69 234 ASN A N 1
ATOM 1879 C CA . ASN A 1 234 ? -45.791 17.842 24.985 1.00 79.69 234 ASN A CA 1
ATOM 1880 C C . ASN A 1 234 ? -45.909 18.232 23.502 1.00 79.69 234 ASN A C 1
ATOM 1882 O O . ASN A 1 234 ? -46.901 18.836 23.096 1.00 79.69 234 ASN A O 1
ATOM 1886 N N . PHE A 1 235 ? -44.924 17.874 22.672 1.00 72.88 235 PHE A N 1
ATOM 1887 C CA . PHE A 1 235 ? -44.984 18.099 21.229 1.00 72.88 235 PHE A CA 1
ATOM 1888 C C . PHE A 1 235 ? -46.063 17.238 20.561 1.00 72.88 235 PHE A C 1
ATOM 1890 O O . PHE A 1 235 ? -46.830 17.746 19.749 1.00 72.88 235 PHE A O 1
ATOM 1897 N N . ILE A 1 236 ? -46.175 15.960 20.927 1.00 75.19 236 ILE A N 1
ATOM 1898 C CA . ILE A 1 236 ? -47.215 15.063 20.399 1.00 75.19 236 ILE A CA 1
ATOM 1899 C C . ILE A 1 236 ? -48.610 15.518 20.854 1.00 75.19 236 ILE A C 1
ATOM 1901 O O . ILE A 1 236 ? -49.541 15.536 20.055 1.00 75.19 236 ILE A O 1
ATOM 1905 N N . GLU A 1 237 ? -48.755 15.940 22.109 1.00 76.75 237 GLU A N 1
ATOM 1906 C CA . GLU A 1 237 ? -50.031 16.385 22.678 1.00 76.75 237 GLU A CA 1
ATOM 1907 C C . GLU A 1 237 ? -50.500 17.729 22.093 1.00 76.75 237 GLU A C 1
ATOM 1909 O O . GLU A 1 237 ? -51.673 17.881 21.758 1.00 76.75 237 GLU A O 1
ATOM 1914 N N . SER A 1 238 ? -49.581 18.675 21.863 1.00 76.31 238 SER A N 1
ATOM 1915 C CA . SER A 1 238 ? -49.889 19.951 21.190 1.00 76.31 238 SER A CA 1
ATOM 1916 C C . SER A 1 238 ? -50.182 19.796 19.694 1.00 76.31 238 SER A C 1
ATOM 1918 O O . SER A 1 238 ? -50.941 20.583 19.128 1.00 76.31 238 SER A O 1
ATOM 1920 N N . ASN A 1 239 ? -49.638 18.758 19.053 1.00 70.50 239 ASN A N 1
ATOM 1921 C CA . ASN A 1 239 ? -49.840 18.470 17.631 1.00 70.50 239 ASN A CA 1
ATOM 1922 C C . ASN A 1 239 ? -50.801 17.295 17.382 1.00 70.50 239 ASN A C 1
ATOM 1924 O O . ASN A 1 239 ? -50.802 16.711 16.299 1.00 70.50 239 ASN A O 1
ATOM 1928 N N . LYS A 1 240 ? -51.653 16.960 18.360 1.00 71.50 240 LYS A N 1
ATOM 1929 C CA . LYS A 1 240 ? -52.574 15.813 18.304 1.00 71.50 240 LYS A CA 1
ATOM 1930 C C . LYS A 1 240 ? -53.486 15.819 17.065 1.00 71.50 240 LYS A C 1
ATOM 1932 O O . LYS A 1 240 ? -53.702 14.776 16.454 1.00 71.50 240 LYS A O 1
ATOM 1937 N N . HIS A 1 241 ? -53.910 17.005 16.622 1.00 64.69 241 HIS A N 1
ATOM 1938 C CA . HIS A 1 241 ? -54.751 17.191 15.432 1.00 64.69 241 HIS A CA 1
ATOM 1939 C C . HIS A 1 241 ? -54.068 16.811 14.099 1.00 64.69 241 HIS A C 1
ATOM 1941 O O . HIS A 1 241 ? -54.760 16.580 13.109 1.00 64.69 241 HIS A O 1
ATOM 1947 N N . LEU A 1 242 ? -52.729 16.744 14.047 1.00 61.09 242 LEU A N 1
ATOM 1948 C CA . LEU A 1 242 ? -51.986 16.305 12.856 1.00 61.09 242 LEU A CA 1
ATOM 1949 C C . LEU A 1 242 ? -51.949 14.775 12.735 1.00 61.09 242 LEU A C 1
ATOM 1951 O O . LEU A 1 242 ? -51.906 14.255 11.623 1.00 61.09 242 LEU A O 1
ATOM 1955 N N . TYR A 1 243 ? -52.004 14.059 13.862 1.00 55.81 243 TYR A N 1
ATOM 1956 C CA . TYR A 1 243 ? -51.944 12.594 13.899 1.00 55.81 243 TYR A CA 1
ATOM 1957 C C . TYR A 1 243 ? -53.326 11.937 13.774 1.00 55.81 243 TYR A C 1
ATOM 1959 O O . TYR A 1 243 ? -53.440 10.890 13.137 1.00 55.81 243 TYR A O 1
ATOM 1967 N N . GLU A 1 244 ? -54.386 12.575 14.281 1.00 57.16 244 GLU A N 1
ATOM 1968 C CA . GLU A 1 244 ? -55.774 12.137 14.033 1.00 57.16 244 GLU A CA 1
ATOM 1969 C C . GLU A 1 244 ? -56.144 12.225 12.539 1.00 57.16 244 GLU A C 1
ATOM 1971 O O . GLU A 1 244 ? -56.909 11.410 12.039 1.00 57.16 244 GLU A O 1
ATOM 1976 N N . LYS A 1 245 ? -55.519 13.135 11.779 1.00 52.19 245 LYS A N 1
ATOM 1977 C CA . LYS A 1 245 ? -55.759 13.290 10.333 1.00 52.19 245 LYS A CA 1
ATOM 1978 C C . LYS A 1 245 ? -55.057 12.248 9.449 1.00 52.19 245 LYS A C 1
ATOM 1980 O O . LYS A 1 245 ? -55.341 12.187 8.258 1.00 52.19 245 LYS A O 1
ATOM 1985 N N . ALA A 1 246 ? -54.143 11.450 10.006 1.00 52.47 246 ALA A N 1
ATOM 1986 C CA . ALA A 1 246 ? -53.364 10.451 9.265 1.00 52.47 246 ALA A CA 1
ATOM 1987 C C . ALA A 1 246 ? -53.950 9.026 9.339 1.00 52.47 246 ALA A C 1
ATOM 1989 O O . ALA A 1 246 ? -53.405 8.114 8.720 1.00 52.47 246 ALA A O 1
ATOM 1990 N N . THR A 1 247 ? -55.039 8.816 10.089 1.00 47.44 247 THR A N 1
ATOM 1991 C CA . THR A 1 247 ? -55.647 7.487 10.307 1.00 47.44 247 THR A CA 1
ATOM 1992 C C . THR A 1 247 ? -56.946 7.240 9.533 1.00 47.44 247 THR A C 1
ATOM 1994 O O . THR A 1 247 ? -57.480 6.136 9.598 1.00 47.44 247 THR A O 1
ATOM 1997 N N . GLU A 1 248 ? -57.409 8.192 8.718 1.00 37.88 248 GLU A N 1
ATOM 1998 C CA . GLU A 1 248 ? -58.556 7.998 7.822 1.00 37.88 248 GLU A CA 1
ATOM 1999 C C . GLU A 1 248 ? -58.135 8.021 6.342 1.00 37.88 248 GLU A C 1
ATOM 2001 O O . GLU A 1 248 ? -57.717 9.037 5.794 1.00 37.88 248 GLU A O 1
ATOM 2006 N N . ALA A 1 249 ? -58.294 6.884 5.669 1.00 42.69 249 ALA A N 1
ATOM 2007 C CA . ALA A 1 249 ? -58.420 6.767 4.212 1.00 42.69 249 ALA A CA 1
ATOM 2008 C C . ALA A 1 249 ? -59.612 5.821 3.944 1.00 42.69 249 ALA A C 1
ATOM 2010 O O . ALA A 1 249 ? -59.781 4.911 4.762 1.00 42.69 249 ALA A O 1
ATOM 2011 N N . PRO A 1 250 ? -60.415 5.931 2.845 1.00 41.75 250 PRO A N 1
ATOM 2012 C CA . PRO A 1 250 ? -59.934 6.241 1.481 1.00 41.75 250 PRO A CA 1
ATOM 2013 C C . PRO A 1 250 ? -60.886 6.984 0.473 1.00 41.75 250 PRO A C 1
ATOM 2015 O O . PRO A 1 250 ? -62.102 6.898 0.586 1.00 41.75 250 PRO A O 1
ATOM 2018 N N . ARG A 1 251 ? -60.273 7.522 -0.618 1.00 33.72 251 ARG A N 1
ATOM 2019 C CA . ARG A 1 251 ? -60.674 7.667 -2.072 1.00 33.72 251 ARG A CA 1
ATOM 2020 C C . ARG A 1 251 ? -61.978 8.413 -2.496 1.00 33.72 251 ARG A C 1
ATOM 2022 O O . ARG A 1 251 ? -62.913 8.435 -1.711 1.00 33.72 251 ARG A O 1
ATOM 2029 N N . PRO A 1 252 ? -62.179 8.849 -3.777 1.00 41.53 252 PRO A N 1
ATOM 2030 C CA . PRO A 1 252 ? -61.286 9.252 -4.895 1.00 41.53 252 PRO A CA 1
ATOM 2031 C C . PRO A 1 252 ? -61.634 10.648 -5.515 1.00 41.53 252 PRO A C 1
ATOM 2033 O O . PRO A 1 252 ? -62.782 11.076 -5.459 1.00 41.53 252 PRO A O 1
ATOM 2036 N N . GLY A 1 253 ? -60.703 11.327 -6.212 1.00 25.98 253 GLY A N 1
ATOM 2037 C CA . GLY A 1 253 ? -61.075 12.453 -7.101 1.00 25.98 253 GLY A CA 1
ATOM 2038 C C . GLY A 1 253 ? -60.001 13.507 -7.412 1.00 25.98 253 GLY A C 1
ATOM 2039 O O . GLY A 1 253 ? -59.864 14.483 -6.690 1.00 25.98 253 GLY A O 1
ATOM 2040 N N . THR A 1 254 ? -59.293 13.290 -8.522 1.00 33.50 254 THR A N 1
ATOM 2041 C CA . THR A 1 254 ? -58.769 14.245 -9.524 1.00 33.50 254 THR A CA 1
ATOM 2042 C C . THR A 1 254 ? -58.341 15.661 -9.103 1.00 33.50 254 THR A C 1
ATOM 2044 O O . THR A 1 254 ? -59.174 16.560 -9.062 1.00 33.50 254 THR A O 1
ATOM 2047 N N . ILE A 1 255 ? -57.026 15.920 -9.059 1.00 30.91 255 ILE A N 1
ATOM 2048 C CA . ILE A 1 255 ? -56.449 17.162 -9.609 1.00 30.91 255 ILE A CA 1
ATOM 2049 C C . ILE A 1 255 ? -55.192 16.802 -10.412 1.00 30.91 255 ILE A C 1
ATOM 2051 O O . ILE A 1 255 ? -54.320 16.072 -9.953 1.00 30.91 255 ILE A O 1
ATOM 2055 N N . ARG A 1 256 ? -55.192 17.292 -11.652 1.00 38.84 256 ARG A N 1
ATOM 2056 C CA . ARG A 1 256 ? -54.204 17.126 -12.719 1.00 38.84 256 ARG A CA 1
ATOM 2057 C C . ARG A 1 256 ? -52.869 17.780 -12.356 1.00 38.84 256 ARG A C 1
ATOM 2059 O O . ARG A 1 256 ? -52.861 18.950 -11.987 1.00 38.84 256 ARG A O 1
ATOM 2066 N N . THR A 1 257 ? -51.769 17.087 -12.625 1.00 33.09 257 THR A N 1
ATOM 2067 C CA . THR A 1 257 ? -50.487 17.721 -12.955 1.00 33.09 257 THR A CA 1
ATOM 2068 C C . THR A 1 257 ? -49.853 16.954 -14.096 1.00 33.09 257 THR A C 1
ATOM 2070 O O . THR A 1 257 ? -49.855 15.726 -14.114 1.00 33.09 257 THR A O 1
ATOM 2073 N N . GLU A 1 258 ? -49.432 17.736 -15.075 1.00 32.94 258 GLU A N 1
ATOM 2074 C CA . GLU A 1 258 ? -48.952 17.336 -16.382 1.00 32.94 258 GLU A CA 1
ATOM 2075 C C . GLU A 1 258 ? -47.611 16.608 -16.275 1.00 32.94 258 GLU A C 1
ATOM 2077 O O . GLU A 1 258 ? -46.786 16.886 -15.404 1.00 32.94 258 GLU A O 1
ATOM 2082 N N . GLU A 1 259 ? -47.466 15.633 -17.163 1.00 39.22 259 GLU A N 1
ATOM 2083 C CA . GLU A 1 259 ? -46.288 14.818 -17.414 1.00 39.22 259 GLU A CA 1
ATOM 2084 C C . GLU A 1 259 ? -45.096 15.702 -17.806 1.00 39.22 259 GLU A C 1
ATOM 2086 O O . GLU A 1 259 ? -45.250 16.584 -18.645 1.00 39.22 259 GLU A O 1
ATOM 2091 N N . ASP A 1 260 ? -43.917 15.457 -17.228 1.00 31.67 260 ASP A N 1
ATOM 2092 C CA . ASP A 1 260 ? -42.725 15.050 -17.988 1.00 31.67 260 ASP A CA 1
ATOM 2093 C C . ASP A 1 260 ? -41.570 14.699 -17.027 1.00 31.67 260 ASP A C 1
ATOM 2095 O O . ASP A 1 260 ? -41.430 15.291 -15.957 1.00 31.67 260 ASP A O 1
ATOM 2099 N N . SER A 1 261 ? -40.691 13.801 -17.469 1.00 34.25 261 SER A N 1
ATOM 2100 C CA . SER A 1 261 ? -39.479 13.257 -16.828 1.00 34.25 261 SER A CA 1
ATOM 2101 C C . SER A 1 261 ? -39.653 11.903 -16.129 1.00 34.25 261 SER A C 1
ATOM 2103 O O . SER A 1 261 ? -40.055 11.789 -14.972 1.00 34.25 261 SER A O 1
ATOM 2105 N N . ALA A 1 262 ? -39.273 10.862 -16.871 1.00 37.84 262 ALA A N 1
ATOM 2106 C CA . ALA A 1 262 ? -39.056 9.499 -16.406 1.00 37.84 262 ALA A CA 1
ATOM 2107 C C . ALA A 1 262 ? -38.133 9.430 -15.168 1.00 37.84 262 ALA A C 1
ATOM 2109 O O . ALA A 1 262 ? -37.210 10.241 -15.046 1.00 37.84 262 ALA A O 1
ATOM 2110 N N . PRO A 1 263 ? -38.304 8.436 -14.276 1.00 39.72 263 PRO A N 1
ATOM 2111 C CA . PRO A 1 263 ? -37.358 8.211 -13.196 1.00 39.72 263 PRO A CA 1
ATOM 2112 C C . PRO A 1 263 ? -36.047 7.687 -13.791 1.00 39.72 263 PRO A C 1
ATOM 2114 O O . PRO A 1 263 ? -35.985 6.576 -14.317 1.00 39.72 263 PRO A O 1
ATOM 2117 N N . THR A 1 264 ? -34.985 8.487 -13.707 1.00 43.78 264 THR A N 1
ATOM 2118 C CA . THR A 1 264 ? -33.616 7.985 -13.828 1.00 43.78 264 THR A CA 1
ATOM 2119 C C . THR A 1 264 ? -33.430 6.915 -12.762 1.00 43.78 264 THR A C 1
ATOM 2121 O O . THR A 1 264 ? -33.484 7.214 -11.569 1.00 43.78 264 THR A O 1
ATOM 2124 N N . THR A 1 265 ? -33.268 5.671 -13.199 1.00 51.62 265 THR A N 1
ATOM 2125 C CA . THR A 1 265 ? -32.919 4.528 -12.358 1.00 51.62 265 THR A CA 1
ATOM 2126 C C . THR A 1 265 ? -31.730 4.895 -11.478 1.00 51.62 265 THR A C 1
ATOM 2128 O O . THR A 1 265 ? -30.670 5.243 -11.998 1.00 51.62 265 THR A O 1
ATOM 2131 N N . GLU A 1 266 ? -31.921 4.848 -10.161 1.00 52.47 266 GLU A N 1
ATOM 2132 C CA . GLU A 1 266 ? -30.850 4.995 -9.180 1.00 52.47 266 GLU A CA 1
ATOM 2133 C C . GLU A 1 266 ? -29.784 3.932 -9.469 1.00 52.47 266 GLU A C 1
ATOM 2135 O O . GLU A 1 266 ? -30.029 2.731 -9.353 1.00 52.47 266 GLU A O 1
ATOM 2140 N N . ASP A 1 267 ? -28.616 4.378 -9.929 1.00 56.59 267 ASP A N 1
ATOM 2141 C CA . ASP A 1 267 ? -27.487 3.502 -10.205 1.00 56.59 267 ASP A CA 1
ATOM 2142 C C . ASP A 1 267 ? -27.003 2.902 -8.880 1.00 56.59 267 ASP A C 1
ATOM 2144 O O . ASP A 1 267 ? -26.496 3.601 -8.002 1.00 56.59 267 ASP A O 1
ATOM 2148 N N . SER A 1 268 ? -27.222 1.598 -8.705 1.00 62.19 268 SER A N 1
ATOM 2149 C CA . SER A 1 268 ? -27.008 0.913 -7.431 1.00 62.19 268 SER A CA 1
ATOM 2150 C C . SER A 1 268 ? -25.537 0.901 -6.990 1.00 62.19 268 SER A C 1
ATOM 2152 O O . SER A 1 268 ? -25.268 0.489 -5.863 1.00 62.19 268 SER A O 1
ATOM 2154 N N . GLY A 1 269 ? -24.568 1.292 -7.832 1.00 62.56 269 GLY A N 1
ATOM 2155 C CA . GLY A 1 269 ? -23.137 1.319 -7.486 1.00 62.56 269 GLY A CA 1
ATOM 2156 C C . GLY A 1 269 ? -22.547 -0.048 -7.091 1.00 62.56 269 GLY A C 1
ATOM 2157 O O . GLY A 1 269 ? -21.403 -0.136 -6.644 1.00 62.56 269 GLY A O 1
ATOM 2158 N N . VAL A 1 270 ? -23.322 -1.126 -7.234 1.00 69.50 270 VAL A N 1
ATOM 2159 C CA . VAL A 1 270 ? -22.935 -2.503 -6.931 1.00 69.50 270 VAL A CA 1
ATOM 2160 C C . VAL A 1 270 ? -22.302 -3.088 -8.188 1.00 69.50 270 VAL A C 1
ATOM 2162 O O . VAL A 1 270 ? -22.964 -3.216 -9.210 1.00 69.50 270 VAL A O 1
ATOM 2165 N N . ALA A 1 271 ? -21.019 -3.441 -8.126 1.00 60.47 271 ALA A N 1
ATOM 2166 C CA . ALA A 1 271 ? -20.254 -3.868 -9.302 1.00 60.47 271 ALA A CA 1
ATOM 2167 C C . ALA A 1 271 ? -20.349 -5.373 -9.623 1.00 60.47 271 ALA A C 1
ATOM 2169 O O . ALA A 1 271 ? -19.972 -5.773 -10.718 1.00 60.47 271 ALA A O 1
ATOM 2170 N N . LEU A 1 272 ? -20.808 -6.222 -8.692 1.00 68.56 272 LEU A N 1
ATOM 2171 C CA . LEU A 1 272 ? -20.839 -7.683 -8.859 1.00 68.56 272 LEU A CA 1
ATOM 2172 C C . LEU A 1 272 ? -22.066 -8.312 -8.182 1.00 68.56 272 LEU A C 1
ATOM 2174 O O . LEU A 1 272 ? -22.487 -7.875 -7.112 1.00 68.56 272 LEU A O 1
ATOM 2178 N N . GLY A 1 273 ? -22.563 -9.409 -8.761 1.00 68.00 273 GLY A N 1
ATOM 2179 C CA . GLY A 1 273 ? -23.626 -10.245 -8.195 1.00 68.00 273 GLY A CA 1
ATOM 2180 C C . GLY A 1 273 ? -25.033 -9.932 -8.728 1.00 68.00 273 GLY A C 1
ATOM 2181 O O . GLY A 1 273 ? -25.190 -9.096 -9.611 1.00 68.00 273 GLY A O 1
ATOM 2182 N N . PRO A 1 274 ? -26.082 -10.594 -8.203 1.00 72.81 274 PRO A N 1
ATOM 2183 C CA . PRO A 1 274 ? -27.448 -10.499 -8.738 1.00 72.81 274 PRO A CA 1
ATOM 2184 C C . PRO A 1 274 ? -28.089 -9.105 -8.645 1.00 72.81 274 PRO A C 1
ATOM 2186 O O . PRO A 1 274 ? -29.096 -8.857 -9.295 1.00 72.81 274 PRO A O 1
ATOM 2189 N N . MET A 1 275 ? -27.524 -8.213 -7.824 1.00 73.88 275 MET A N 1
ATOM 2190 C CA . MET A 1 275 ? -27.958 -6.819 -7.664 1.00 73.88 275 MET A CA 1
ATOM 2191 C C . MET A 1 275 ? -26.974 -5.829 -8.300 1.00 73.88 275 MET A C 1
ATOM 2193 O O . MET A 1 275 ? -26.897 -4.681 -7.870 1.00 73.88 275 MET A O 1
ATOM 2197 N N . GLN A 1 276 ? -26.181 -6.278 -9.276 1.00 69.44 276 GLN A N 1
ATOM 2198 C CA . GLN A 1 276 ? -25.261 -5.412 -10.004 1.00 69.44 276 GLN A CA 1
ATOM 2199 C C . GLN A 1 276 ? -26.023 -4.235 -10.634 1.00 69.44 276 GLN A C 1
ATOM 2201 O O . GLN A 1 276 ? -27.049 -4.424 -11.290 1.00 69.44 276 GLN A O 1
ATOM 2206 N N . GLY A 1 277 ? -25.521 -3.020 -10.403 1.00 72.56 277 GLY A N 1
ATOM 2207 C CA . GLY A 1 277 ? -26.054 -1.794 -10.987 1.00 72.56 277 GLY A CA 1
ATOM 2208 C C . GLY A 1 277 ? -25.919 -1.795 -12.508 1.00 72.56 277 GLY A C 1
ATOM 2209 O O . GLY A 1 277 ? -25.094 -2.519 -13.077 1.00 72.56 277 GLY A O 1
ATOM 2210 N N . ALA A 1 278 ? -26.738 -0.985 -13.178 1.00 68.88 278 ALA A N 1
ATOM 2211 C CA . ALA A 1 278 ? -26.672 -0.843 -14.625 1.00 68.88 278 ALA A CA 1
ATOM 2212 C C . ALA A 1 278 ? -25.290 -0.300 -15.009 1.00 68.88 278 ALA A C 1
ATOM 2214 O O . ALA A 1 278 ? -24.971 0.861 -14.784 1.00 68.88 278 ALA A O 1
ATOM 2215 N N . THR A 1 279 ? -24.441 -1.159 -15.571 1.00 60.91 279 THR A N 1
ATOM 2216 C CA . THR A 1 279 ? -23.113 -0.740 -16.014 1.00 60.91 279 THR A CA 1
ATOM 2217 C C . THR A 1 279 ? -23.299 0.097 -17.271 1.00 60.91 279 THR A C 1
ATOM 2219 O O . THR A 1 279 ? -23.794 -0.409 -18.279 1.00 60.91 279 THR A O 1
ATOM 2222 N N . ALA A 1 280 ? -22.926 1.377 -17.226 1.00 62.84 280 ALA A N 1
ATOM 2223 C CA . ALA A 1 280 ? -22.796 2.164 -18.442 1.00 62.84 280 ALA A CA 1
ATOM 2224 C C . ALA A 1 280 ? -21.733 1.480 -19.310 1.00 62.84 280 ALA A C 1
ATOM 2226 O O . ALA A 1 280 ? -20.556 1.455 -18.957 1.00 62.84 280 ALA A O 1
ATOM 2227 N N . THR A 1 281 ? -22.151 0.857 -20.409 1.00 63.12 281 THR A N 1
ATOM 2228 C CA . THR A 1 281 ? -21.227 0.274 -21.380 1.00 63.12 281 THR A CA 1
ATOM 2229 C C . THR A 1 281 ? -20.396 1.407 -21.964 1.00 63.12 281 THR A C 1
ATOM 2231 O O . THR A 1 281 ? -20.908 2.213 -22.745 1.00 63.12 281 THR A O 1
ATOM 2234 N N . GLU A 1 282 ? -19.132 1.507 -21.552 1.00 69.94 282 GLU A N 1
ATOM 2235 C CA . GLU A 1 282 ? -18.192 2.430 -22.174 1.00 69.94 282 GLU A CA 1
ATOM 2236 C C . GLU A 1 282 ? -18.062 2.062 -23.652 1.00 69.94 282 GLU A C 1
ATOM 2238 O O . GLU A 1 282 ? -17.785 0.917 -24.011 1.00 69.94 282 GLU A O 1
ATOM 2243 N N . LYS A 1 283 ? -18.305 3.044 -24.520 1.00 82.56 283 LYS A N 1
ATOM 2244 C CA . LYS A 1 283 ? -18.146 2.872 -25.960 1.00 82.56 283 LYS A CA 1
ATOM 2245 C C . LYS A 1 283 ? -16.659 2.833 -26.272 1.00 82.56 283 LYS A C 1
ATOM 2247 O O . LYS A 1 283 ? -15.981 3.857 -26.199 1.00 82.56 283 LYS A O 1
ATOM 2252 N N . ILE A 1 284 ? -16.153 1.653 -26.606 1.00 85.88 284 ILE A N 1
ATOM 2253 C CA . ILE A 1 284 ? -14.766 1.480 -27.034 1.00 85.88 284 ILE A CA 1
ATOM 2254 C C . ILE A 1 284 ? -14.714 1.790 -28.528 1.00 85.88 284 ILE A C 1
ATOM 2256 O O . ILE A 1 284 ? -15.246 1.028 -29.329 1.00 85.88 284 ILE A O 1
ATOM 2260 N N . ILE A 1 285 ? -14.095 2.908 -28.901 1.00 90.69 285 ILE A N 1
ATOM 2261 C CA . ILE A 1 285 ? -13.870 3.292 -30.300 1.00 90.69 285 ILE A CA 1
ATOM 2262 C C . ILE A 1 285 ? -12.397 3.043 -30.627 1.00 90.69 285 ILE A C 1
ATOM 2264 O O . ILE A 1 285 ? -11.517 3.511 -29.903 1.00 90.69 285 ILE A O 1
ATOM 2268 N N . LEU A 1 286 ? -12.131 2.285 -31.689 1.00 91.38 286 LEU A N 1
ATOM 2269 C CA . LEU A 1 286 ? -10.787 1.924 -32.142 1.00 91.38 286 LEU A CA 1
ATOM 2270 C C . LEU A 1 286 ? -10.603 2.323 -33.605 1.00 91.38 286 LEU A C 1
ATOM 2272 O O . LEU A 1 286 ? -11.524 2.201 -34.407 1.00 91.38 286 LEU A O 1
ATOM 2276 N N . THR A 1 287 ? -9.396 2.748 -33.962 1.00 92.94 287 THR A N 1
ATOM 2277 C CA . THR A 1 287 ? -9.035 3.092 -35.342 1.00 92.94 287 THR A CA 1
ATOM 2278 C C . THR A 1 287 ? -8.323 1.918 -36.005 1.00 92.94 287 THR A C 1
ATOM 2280 O O . THR A 1 287 ? -7.343 1.395 -35.464 1.00 92.94 287 THR A O 1
ATOM 2283 N N . CYS A 1 288 ? -8.779 1.510 -37.188 1.00 93.62 288 CYS A N 1
ATOM 2284 C CA . CYS A 1 288 ? -8.083 0.509 -37.989 1.00 93.62 288 CYS A CA 1
ATOM 2285 C C . CYS A 1 288 ? -6.795 1.102 -38.579 1.00 93.62 288 CYS A C 1
ATOM 2287 O O . CYS A 1 288 ? -6.840 2.072 -39.329 1.00 93.62 288 CYS A O 1
ATOM 2289 N N . ILE A 1 289 ? -5.638 0.488 -38.321 1.00 92.38 289 ILE A N 1
ATOM 2290 C CA . ILE A 1 289 ? -4.350 0.980 -38.849 1.00 92.38 289 ILE A CA 1
ATOM 2291 C C . ILE A 1 289 ? -4.233 0.900 -40.383 1.00 92.38 289 ILE A C 1
ATOM 2293 O O . ILE A 1 289 ? -3.410 1.596 -40.971 1.00 92.38 289 ILE A O 1
ATOM 2297 N N . LEU A 1 290 ? -5.036 0.052 -41.033 1.00 92.25 290 LEU A N 1
ATOM 2298 C CA . LEU A 1 290 ? -4.949 -0.215 -42.472 1.00 92.25 290 LEU A CA 1
ATOM 2299 C C . LEU A 1 290 ? -5.827 0.735 -43.297 1.00 92.25 290 LEU A C 1
ATOM 2301 O O . LEU A 1 290 ? -5.328 1.333 -44.247 1.00 92.25 290 LEU A O 1
ATOM 2305 N N . CYS A 1 291 ? -7.104 0.912 -42.934 1.00 93.25 291 CYS A N 1
ATOM 2306 C CA . CYS A 1 291 ? -8.015 1.830 -43.634 1.00 93.25 291 CYS A CA 1
ATOM 2307 C C . CYS A 1 291 ? -8.179 3.198 -42.950 1.00 93.25 291 CYS A C 1
ATOM 2309 O O . CYS A 1 291 ? -8.759 4.096 -43.548 1.00 93.25 291 CYS A O 1
ATOM 2311 N N . GLN A 1 292 ? -7.653 3.373 -41.732 1.00 92.56 292 GLN A N 1
ATOM 2312 C CA . GLN A 1 292 ? -7.775 4.589 -40.908 1.00 92.56 292 GLN A CA 1
ATOM 2313 C C . GLN A 1 292 ? -9.208 4.953 -40.491 1.00 92.56 292 GLN A C 1
ATOM 2315 O O . GLN A 1 292 ? -9.442 6.046 -39.982 1.00 92.56 292 GLN A O 1
ATOM 2320 N N . GLU A 1 293 ? -10.163 4.039 -40.652 1.00 93.06 293 GLU A N 1
ATOM 2321 C CA . GLU A 1 293 ? -11.538 4.235 -40.198 1.00 93.06 293 GLU A CA 1
ATOM 2322 C C . GLU A 1 293 ? -11.661 3.944 -38.698 1.00 93.06 293 GLU A C 1
ATOM 2324 O O . GLU A 1 293 ? -11.034 3.022 -38.164 1.00 93.06 293 GLU A O 1
ATOM 2329 N N . GLU A 1 294 ? -12.471 4.752 -38.015 1.00 92.25 294 GLU A N 1
ATOM 2330 C CA . GLU A 1 294 ? -12.831 4.557 -36.614 1.00 92.25 294 GLU A CA 1
ATOM 2331 C C . GLU A 1 294 ? -14.098 3.710 -36.511 1.00 92.25 294 GLU A C 1
ATOM 2333 O O . GLU A 1 294 ? -15.096 3.989 -37.178 1.00 92.25 294 GLU A O 1
ATOM 2338 N N . GLN A 1 295 ? -14.073 2.706 -35.639 1.00 89.44 295 GLN A N 1
ATOM 2339 C CA . GLN A 1 295 ? -15.209 1.830 -35.394 1.00 89.44 295 GLN A CA 1
ATOM 2340 C C . GLN A 1 295 ? -15.452 1.667 -33.893 1.00 89.44 295 GLN A C 1
ATOM 2342 O O . GLN A 1 295 ? -14.524 1.471 -33.105 1.00 89.44 295 GLN A O 1
ATOM 2347 N N . GLU A 1 296 ? -16.722 1.716 -33.494 1.00 91.69 296 GLU A N 1
ATOM 2348 C CA . GLU A 1 296 ? -17.151 1.298 -32.161 1.00 91.69 296 GLU A CA 1
ATOM 2349 C C . GLU A 1 296 ? -17.146 -0.238 -32.078 1.00 91.69 296 GLU A C 1
ATOM 2351 O O . GLU A 1 296 ? -17.704 -0.926 -32.933 1.00 91.69 296 GLU A O 1
ATOM 2356 N N . VAL A 1 297 ? -16.523 -0.795 -31.042 1.00 87.88 297 VAL A N 1
ATOM 2357 C CA . VAL A 1 297 ? -16.457 -2.244 -30.833 1.00 87.88 297 VAL A CA 1
ATOM 2358 C C . VAL A 1 297 ? -17.785 -2.731 -30.259 1.00 87.88 297 VAL A C 1
ATOM 2360 O O . VAL A 1 297 ? -18.111 -2.459 -29.103 1.00 87.88 297 VAL A O 1
ATOM 2363 N N . LYS A 1 298 ? -18.544 -3.475 -31.067 1.00 87.25 298 LYS A N 1
ATOM 2364 C CA . LYS A 1 298 ? -19.814 -4.114 -30.689 1.00 87.25 298 LYS A CA 1
ATOM 2365 C C . LYS A 1 298 ? -19.796 -5.591 -31.063 1.00 87.25 298 LYS A C 1
ATOM 2367 O O . LYS A 1 298 ? -19.046 -5.997 -31.942 1.00 87.25 298 LYS A O 1
ATOM 2372 N N . THR A 1 299 ? -20.646 -6.388 -30.416 1.00 83.88 299 THR A N 1
ATOM 2373 C CA . THR A 1 299 ? -20.810 -7.819 -30.730 1.00 83.88 299 THR A CA 1
ATOM 2374 C C . THR A 1 299 ? -21.366 -8.064 -32.129 1.00 83.88 299 THR A C 1
ATOM 2376 O O . THR A 1 299 ? -21.040 -9.079 -32.735 1.00 83.88 299 THR A O 1
ATOM 2379 N N . ASP A 1 300 ? -22.175 -7.130 -32.630 1.00 86.19 300 ASP A N 1
ATOM 2380 C CA . ASP A 1 300 ? -22.936 -7.283 -33.875 1.00 86.19 300 ASP A CA 1
ATOM 2381 C C . ASP A 1 300 ? -22.304 -6.517 -35.053 1.00 86.19 300 ASP A C 1
ATOM 2383 O O . ASP A 1 300 ? -22.872 -6.482 -36.143 1.00 86.19 300 ASP A O 1
ATOM 2387 N N . ASP A 1 301 ? -21.150 -5.881 -34.833 1.00 85.62 301 ASP A N 1
ATOM 2388 C CA . ASP A 1 301 ? -20.436 -5.078 -35.831 1.00 85.62 301 ASP A CA 1
ATOM 2389 C C . ASP A 1 301 ? -19.164 -5.799 -36.318 1.00 85.62 301 ASP A C 1
ATOM 2391 O O . ASP A 1 301 ? -18.807 -6.883 -35.848 1.00 85.62 301 ASP A O 1
ATOM 2395 N N . MET A 1 302 ? -18.476 -5.206 -37.289 1.00 86.62 302 MET A N 1
ATOM 2396 C CA . MET A 1 302 ? -17.261 -5.737 -37.901 1.00 86.62 302 MET A CA 1
ATOM 2397 C C . MET A 1 302 ? -16.187 -6.078 -36.855 1.00 86.62 302 MET A C 1
ATOM 2399 O O . MET A 1 302 ? -15.850 -5.288 -35.973 1.00 86.62 302 MET A O 1
ATOM 2403 N N . ALA A 1 303 ? -15.627 -7.286 -36.947 1.00 91.50 303 ALA A N 1
ATOM 2404 C CA . ALA A 1 303 ? -14.651 -7.758 -35.974 1.00 91.50 303 ALA A CA 1
ATOM 2405 C C . ALA A 1 303 ? -13.328 -6.987 -36.092 1.00 91.50 303 ALA A C 1
ATOM 2407 O O . ALA A 1 303 ? -12.748 -6.879 -37.174 1.00 91.50 303 ALA A O 1
ATOM 2408 N N . MET A 1 304 ? -12.818 -6.519 -34.956 1.00 93.19 304 MET A N 1
ATOM 2409 C CA . MET A 1 304 ? -11.502 -5.894 -34.827 1.00 93.19 304 MET A CA 1
ATOM 2410 C C . MET A 1 304 ? -10.484 -6.920 -34.318 1.00 93.19 304 MET A C 1
ATOM 2412 O O . MET A 1 304 ? -10.756 -7.658 -33.371 1.00 93.19 304 MET A O 1
ATOM 2416 N N . VAL A 1 305 ? -9.305 -6.976 -34.935 1.00 93.25 305 VAL A N 1
ATOM 2417 C CA . VAL A 1 305 ? -8.234 -7.936 -34.633 1.00 93.25 305 VAL A CA 1
ATOM 2418 C C . VAL A 1 305 ? -6.906 -7.235 -34.367 1.00 93.25 305 VAL A C 1
ATOM 2420 O O . VAL A 1 305 ? -6.669 -6.104 -34.791 1.00 93.25 305 VAL A O 1
ATOM 2423 N N . LEU A 1 306 ? -6.021 -7.934 -33.662 1.00 93.00 306 LEU A N 1
ATOM 2424 C CA . LEU A 1 306 ? -4.673 -7.488 -33.339 1.00 93.00 306 LEU A CA 1
ATOM 2425 C C . LEU A 1 306 ? -3.703 -8.631 -33.630 1.00 93.00 306 LEU A C 1
ATOM 2427 O O . LEU A 1 306 ? -3.862 -9.740 -33.118 1.00 93.00 306 LEU A O 1
ATOM 2431 N N . ALA A 1 307 ? -2.691 -8.370 -34.450 1.00 90.75 307 ALA A N 1
ATOM 2432 C CA . ALA A 1 307 ? -1.667 -9.362 -34.741 1.00 90.75 307 ALA A CA 1
ATOM 2433 C C . ALA A 1 307 ? -0.695 -9.486 -33.561 1.00 90.75 307 ALA A C 1
ATOM 2435 O O . ALA A 1 307 ? -0.221 -8.485 -33.011 1.00 90.75 307 ALA A O 1
ATOM 2436 N N . ALA A 1 308 ? -0.360 -10.721 -33.196 1.00 92.81 308 ALA A N 1
ATOM 2437 C CA . ALA A 1 308 ? 0.645 -11.017 -32.189 1.00 92.81 308 ALA A CA 1
ATOM 2438 C C . ALA A 1 308 ? 1.627 -12.072 -32.710 1.00 92.81 308 ALA A C 1
ATOM 2440 O O . ALA A 1 308 ? 1.239 -13.076 -33.302 1.00 92.81 308 ALA A O 1
ATOM 2441 N N . CYS A 1 309 ? 2.912 -11.839 -32.473 1.00 91.75 309 CYS A N 1
ATOM 2442 C CA . CYS A 1 309 ? 3.978 -12.792 -32.716 1.00 91.75 309 CYS A CA 1
ATOM 2443 C C . CYS A 1 309 ? 4.138 -13.680 -31.480 1.00 91.75 309 CYS A C 1
ATOM 2445 O O . CYS A 1 309 ? 4.406 -13.188 -30.379 1.00 91.75 309 CYS A O 1
ATOM 2447 N N . VAL A 1 310 ? 3.974 -14.987 -31.672 1.00 90.00 310 VAL A N 1
ATOM 2448 C CA . VAL A 1 310 ? 4.124 -15.994 -30.621 1.00 90.00 310 VAL A CA 1
ATOM 2449 C C . VAL A 1 310 ? 5.465 -16.690 -30.799 1.00 90.00 310 VAL A C 1
ATOM 2451 O O . VAL A 1 310 ? 5.749 -17.258 -31.852 1.00 90.00 310 VAL A O 1
ATOM 2454 N N . GLN A 1 311 ? 6.305 -16.641 -29.769 1.00 86.75 311 GLN A N 1
ATOM 2455 C CA . GLN A 1 311 ? 7.642 -17.225 -29.789 1.00 86.75 311 GLN A CA 1
ATOM 2456 C C . GLN A 1 311 ? 7.915 -18.006 -28.508 1.00 86.75 311 GLN A C 1
ATOM 2458 O O . GLN A 1 311 ? 7.411 -17.688 -27.430 1.00 86.75 311 GLN A O 1
ATOM 2463 N N . ARG A 1 312 ? 8.763 -19.028 -28.617 1.00 83.19 312 ARG A N 1
ATOM 2464 C CA . ARG A 1 312 ? 9.288 -19.747 -27.453 1.00 83.19 312 ARG A CA 1
ATOM 2465 C C . ARG A 1 312 ? 10.303 -18.861 -26.735 1.00 83.19 312 ARG A C 1
ATOM 2467 O O . ARG A 1 312 ? 11.221 -18.341 -27.361 1.00 83.19 312 ARG A O 1
ATOM 2474 N N . SER A 1 313 ? 10.157 -18.719 -25.423 1.00 83.31 313 SER A N 1
ATOM 2475 C CA . SER A 1 313 ? 11.066 -17.948 -24.576 1.00 83.31 313 SER A CA 1
ATOM 2476 C C . SER A 1 313 ? 11.598 -18.798 -23.433 1.00 83.31 313 SER A C 1
ATOM 2478 O O . SER A 1 313 ? 10.858 -19.520 -22.774 1.00 83.31 313 SER A O 1
ATOM 2480 N N . THR A 1 314 ? 12.894 -18.682 -23.162 1.00 85.12 314 THR A N 1
ATOM 2481 C CA . THR A 1 314 ? 13.563 -19.321 -22.019 1.00 85.12 314 THR A CA 1
ATOM 2482 C C . THR A 1 314 ? 13.909 -18.310 -20.925 1.00 85.12 314 THR A C 1
ATOM 2484 O O . THR A 1 314 ? 14.709 -18.614 -20.041 1.00 85.12 314 THR A O 1
ATOM 2487 N N . ALA A 1 315 ? 13.345 -17.095 -20.974 1.00 82.62 315 ALA A N 1
ATOM 2488 C CA . ALA A 1 315 ? 13.693 -16.002 -20.061 1.00 82.62 315 ALA A CA 1
ATOM 2489 C C . ALA A 1 315 ? 13.494 -16.369 -18.579 1.00 82.62 315 ALA A C 1
ATOM 2491 O O . ALA A 1 315 ? 14.296 -15.976 -17.734 1.00 82.62 315 ALA A O 1
ATOM 2492 N N . LEU A 1 316 ? 12.459 -17.160 -18.281 1.00 81.94 316 LEU A N 1
ATOM 2493 C CA . LEU A 1 316 ? 12.125 -17.625 -16.931 1.00 81.94 316 LEU A CA 1
ATOM 2494 C C . LEU A 1 316 ? 12.685 -19.019 -16.606 1.00 81.94 316 LEU A C 1
ATOM 2496 O O . LEU A 1 316 ? 12.378 -19.564 -15.546 1.00 81.94 316 LEU A O 1
ATOM 2500 N N . SER A 1 317 ? 13.501 -19.598 -17.493 1.00 83.25 317 SER A N 1
ATOM 2501 C CA . SER A 1 317 ? 14.057 -20.935 -17.291 1.00 83.25 317 SER A CA 1
ATOM 2502 C C . SER A 1 317 ? 14.972 -20.968 -16.077 1.00 83.25 317 SER A C 1
ATOM 2504 O O . SER A 1 317 ? 15.970 -20.243 -15.999 1.00 83.25 317 SER A O 1
ATOM 2506 N N . LYS A 1 318 ? 14.643 -21.859 -15.138 1.00 79.31 318 LYS A N 1
ATOM 2507 C CA . LYS A 1 318 ? 15.454 -22.119 -13.943 1.00 79.31 318 LYS A CA 1
ATOM 2508 C C . LYS A 1 318 ? 16.662 -23.000 -14.257 1.00 79.31 318 LYS A C 1
ATOM 2510 O O . LYS A 1 318 ? 17.599 -23.046 -13.466 1.00 79.31 318 LYS A O 1
ATOM 2515 N N . ASN A 1 319 ? 16.647 -23.695 -15.397 1.00 73.94 319 ASN A N 1
ATOM 2516 C CA . ASN A 1 319 ? 17.700 -24.618 -15.795 1.00 73.94 319 ASN A CA 1
ATOM 2517 C C . ASN A 1 319 ? 18.046 -24.470 -17.286 1.00 73.94 319 ASN A C 1
ATOM 2519 O O . ASN A 1 319 ? 17.424 -25.076 -18.157 1.00 73.94 319 ASN A O 1
ATOM 2523 N N . ARG A 1 320 ? 19.071 -23.660 -17.575 1.00 70.62 320 ARG A N 1
ATOM 2524 C CA . ARG A 1 320 ? 19.494 -23.315 -18.945 1.00 70.62 320 ARG A CA 1
ATOM 2525 C C . ARG A 1 320 ? 20.257 -24.427 -19.672 1.00 70.62 320 ARG A C 1
ATOM 2527 O O . ARG A 1 320 ? 20.434 -24.321 -20.879 1.00 70.62 320 ARG A O 1
ATOM 2534 N N . SER A 1 321 ? 20.711 -25.469 -18.971 1.00 68.94 321 SER A N 1
ATOM 2535 C CA . SER A 1 321 ? 21.419 -26.599 -19.592 1.00 68.94 321 SER A CA 1
ATOM 2536 C C . SER A 1 321 ? 20.473 -27.661 -20.159 1.00 68.94 321 SER A C 1
ATOM 2538 O O . SER A 1 321 ? 20.901 -28.509 -20.939 1.00 68.94 321 SER A O 1
ATOM 2540 N N . ARG A 1 322 ? 19.181 -27.614 -19.809 1.00 65.06 322 ARG A N 1
ATOM 2541 C CA . ARG A 1 322 ? 18.166 -28.530 -20.333 1.00 65.06 322 ARG A CA 1
ATOM 2542 C C . ARG A 1 322 ? 17.608 -27.995 -21.653 1.00 65.06 322 ARG A C 1
ATOM 2544 O O . ARG A 1 322 ? 16.682 -27.187 -21.669 1.00 65.06 322 ARG A O 1
ATOM 2551 N N . THR A 1 323 ? 18.147 -28.461 -22.773 1.00 61.59 323 THR A N 1
ATOM 2552 C CA . THR A 1 323 ? 17.579 -28.175 -24.096 1.00 61.59 323 THR A CA 1
ATOM 2553 C C . THR A 1 323 ? 16.328 -29.029 -24.307 1.00 61.59 323 THR A C 1
ATOM 2555 O O . THR A 1 323 ? 16.417 -30.252 -24.392 1.00 61.59 323 THR A O 1
ATOM 2558 N N . VAL A 1 324 ? 15.151 -28.401 -24.402 1.00 62.75 324 VAL A N 1
ATOM 2559 C CA . VAL A 1 324 ? 13.890 -29.095 -24.723 1.00 62.75 324 VAL A CA 1
ATOM 2560 C C . VAL A 1 324 ? 13.930 -29.531 -26.191 1.00 62.75 324 VAL A C 1
ATOM 2562 O O . VAL A 1 324 ? 13.548 -28.769 -27.079 1.00 62.75 324 VAL A O 1
ATOM 2565 N N . THR A 1 325 ? 14.457 -30.730 -26.441 1.00 58.00 325 THR A N 1
ATOM 2566 C CA . THR A 1 325 ? 14.713 -31.274 -27.788 1.00 58.00 325 THR A CA 1
ATOM 2567 C C . THR A 1 325 ? 13.629 -32.225 -28.285 1.00 58.00 325 THR A C 1
ATOM 2569 O O . THR A 1 325 ? 13.560 -32.459 -29.481 1.00 58.00 325 THR A O 1
ATOM 2572 N N . ASN A 1 326 ? 12.745 -32.722 -27.416 1.00 54.25 326 ASN A N 1
ATOM 2573 C CA . ASN A 1 326 ? 11.670 -33.635 -27.804 1.00 54.25 326 ASN A CA 1
ATOM 2574 C C . ASN A 1 326 ? 10.400 -33.334 -27.000 1.00 54.25 326 ASN A C 1
ATOM 2576 O O . ASN A 1 326 ? 10.288 -33.738 -25.843 1.00 54.25 326 ASN A O 1
ATOM 2580 N N . LEU A 1 327 ? 9.446 -32.623 -27.608 1.00 57.44 327 LEU A N 1
ATOM 2581 C CA . LEU A 1 327 ? 8.050 -32.663 -27.169 1.00 57.44 327 LEU A CA 1
ATOM 2582 C C . LEU A 1 327 ? 7.467 -33.988 -27.684 1.00 57.44 327 LEU A C 1
ATOM 2584 O O . LEU A 1 327 ? 6.887 -34.028 -28.762 1.00 57.44 327 LEU A O 1
ATOM 2588 N N . GLY A 1 328 ? 7.722 -35.089 -26.977 1.00 57.47 328 GLY A N 1
ATOM 2589 C CA . GLY A 1 328 ? 6.966 -36.327 -27.189 1.00 57.47 328 GLY A CA 1
ATOM 2590 C C . GLY A 1 328 ? 5.551 -36.217 -26.606 1.00 57.47 328 GLY A C 1
ATOM 2591 O O . GLY A 1 328 ? 5.254 -35.250 -25.903 1.00 57.47 328 GLY A O 1
ATOM 2592 N N . ASP A 1 329 ? 4.729 -37.248 -26.819 1.00 58.66 329 ASP A N 1
ATOM 2593 C CA . ASP A 1 329 ? 3.304 -37.359 -26.431 1.00 58.66 329 ASP A CA 1
ATOM 2594 C C . ASP A 1 329 ? 2.978 -37.120 -24.935 1.00 58.66 329 ASP A C 1
ATOM 2596 O O . ASP A 1 329 ? 1.816 -37.077 -24.548 1.00 58.66 329 ASP A O 1
ATOM 2600 N N . ASN A 1 330 ? 3.990 -36.926 -24.082 1.00 60.25 330 ASN A N 1
ATOM 2601 C CA . ASN A 1 330 ? 3.854 -36.631 -22.651 1.00 60.25 330 ASN A CA 1
ATOM 2602 C C . ASN A 1 330 ? 3.982 -35.133 -22.300 1.00 60.25 330 ASN A C 1
ATOM 2604 O O . ASN A 1 330 ? 4.039 -34.792 -21.117 1.00 60.25 330 ASN A O 1
ATOM 2608 N N . TYR A 1 331 ? 4.090 -34.232 -23.283 1.00 63.75 331 TYR A N 1
ATOM 2609 C CA . TYR A 1 331 ? 4.132 -32.786 -23.044 1.00 63.75 331 TYR A CA 1
ATOM 2610 C C . TYR A 1 331 ? 2.750 -32.163 -23.264 1.00 63.75 331 TYR A C 1
ATOM 2612 O O . TYR A 1 331 ? 2.320 -32.000 -24.403 1.00 63.75 331 TYR A O 1
ATOM 2620 N N . ASP A 1 332 ? 2.077 -31.786 -22.176 1.00 66.31 332 ASP A N 1
ATOM 2621 C CA . ASP A 1 332 ? 0.848 -30.994 -22.244 1.00 66.31 332 ASP A CA 1
ATOM 2622 C C . ASP A 1 332 ? 1.204 -29.498 -22.380 1.00 66.31 332 ASP A C 1
ATOM 2624 O O . ASP A 1 332 ? 1.730 -28.909 -21.431 1.00 66.31 332 ASP A O 1
ATOM 2628 N N . PRO A 1 333 ? 0.931 -28.853 -23.532 1.00 65.25 333 PRO A N 1
ATOM 2629 C CA . PRO A 1 333 ? 1.238 -27.440 -23.748 1.00 65.25 333 PRO A CA 1
ATOM 2630 C C . PRO A 1 333 ? 0.398 -26.484 -22.883 1.00 65.25 333 PRO A C 1
ATOM 2632 O O . PRO A 1 333 ? 0.723 -25.298 -22.812 1.00 65.25 333 PRO A O 1
ATOM 2635 N N . ILE A 1 334 ? -0.665 -26.969 -22.233 1.00 69.50 334 ILE A N 1
ATOM 2636 C CA . ILE A 1 334 ? -1.513 -26.185 -21.323 1.00 69.50 334 ILE A CA 1
ATOM 2637 C C . ILE A 1 334 ? -0.895 -26.141 -19.916 1.00 69.50 334 ILE A C 1
ATOM 2639 O O . ILE A 1 334 ? -1.068 -25.161 -19.186 1.00 69.50 334 ILE A O 1
ATOM 2643 N N . ILE A 1 335 ? -0.137 -27.173 -19.532 1.00 69.69 335 ILE A N 1
ATOM 2644 C CA . ILE A 1 335 ? 0.424 -27.308 -18.186 1.00 69.69 335 ILE A CA 1
ATOM 2645 C C . ILE A 1 335 ? 1.891 -26.873 -18.179 1.00 69.69 335 ILE A C 1
ATOM 2647 O O . ILE A 1 335 ? 2.794 -27.554 -18.662 1.00 69.69 335 ILE A O 1
ATOM 2651 N N . MET A 1 336 ? 2.151 -25.727 -17.550 1.00 71.44 336 MET A N 1
ATOM 2652 C CA . MET A 1 336 ? 3.506 -25.206 -17.392 1.00 71.44 336 MET A CA 1
ATOM 2653 C C . MET A 1 336 ? 4.308 -26.052 -16.391 1.00 71.44 336 MET A C 1
ATOM 2655 O O . MET A 1 336 ? 3.987 -26.118 -15.204 1.00 71.44 336 MET A O 1
ATOM 2659 N N . HIS A 1 337 ? 5.394 -26.667 -16.856 1.00 72.00 337 HIS A N 1
ATOM 2660 C CA . HIS A 1 337 ? 6.281 -27.466 -16.013 1.00 72.00 337 HIS A CA 1
ATOM 2661 C C . HIS A 1 337 ? 7.068 -26.588 -15.010 1.00 72.00 337 HIS A C 1
ATOM 2663 O O . HIS A 1 337 ? 7.454 -25.454 -15.303 1.00 72.00 337 HIS A O 1
ATOM 2669 N N . SER A 1 338 ? 7.340 -27.115 -13.811 1.00 76.12 338 SER A N 1
ATOM 2670 C CA . SER A 1 338 ? 7.900 -26.367 -12.664 1.00 76.12 338 SER A CA 1
ATOM 2671 C C . SER A 1 338 ? 9.312 -25.796 -12.883 1.00 76.12 338 SER A C 1
ATOM 2673 O O . SER A 1 338 ? 9.716 -24.833 -12.209 1.00 76.12 338 SER A O 1
ATOM 2675 N N . ASP A 1 339 ? 10.055 -26.377 -13.828 1.00 74.81 339 ASP A N 1
ATOM 2676 C CA . ASP A 1 339 ? 11.392 -25.939 -14.239 1.00 74.81 339 ASP A CA 1
ATOM 2677 C C . ASP A 1 339 ? 11.382 -24.716 -15.173 1.00 74.81 339 ASP A C 1
ATOM 2679 O O . ASP A 1 339 ? 12.438 -24.110 -15.380 1.00 74.81 339 ASP A O 1
ATOM 2683 N N . LEU A 1 340 ? 10.204 -24.326 -15.687 1.00 78.62 340 LEU A N 1
ATOM 2684 C CA . LEU A 1 340 ? 10.001 -23.206 -16.615 1.00 78.62 340 LEU A CA 1
ATOM 2685 C C . LEU A 1 340 ? 10.951 -23.251 -17.823 1.00 78.62 340 LEU A C 1
ATOM 2687 O O . LEU A 1 340 ? 11.340 -22.214 -18.361 1.00 78.62 340 LEU A O 1
ATOM 2691 N N . SER A 1 341 ? 11.352 -24.458 -18.234 1.00 73.81 341 SER A N 1
ATOM 2692 C CA . SER A 1 341 ? 12.384 -24.690 -19.253 1.00 73.81 341 SER A CA 1
ATOM 2693 C C . SER A 1 341 ? 12.112 -23.964 -20.576 1.00 73.81 341 SER A C 1
ATOM 2695 O O . SER A 1 341 ? 13.046 -23.490 -21.222 1.00 73.81 341 SER A O 1
ATOM 2697 N N . CYS A 1 342 ? 10.840 -23.828 -20.951 1.00 75.25 342 CYS A N 1
ATOM 2698 C CA . CYS A 1 342 ? 10.365 -23.042 -22.081 1.00 75.25 342 CYS A CA 1
ATOM 2699 C C . CYS A 1 342 ? 8.977 -22.477 -21.748 1.00 75.25 342 CYS A C 1
ATOM 2701 O O . CYS A 1 342 ? 8.119 -23.213 -21.269 1.00 75.25 342 CYS A O 1
ATOM 2703 N N . GLY A 1 343 ? 8.755 -21.193 -22.020 1.00 76.94 343 GLY A N 1
ATOM 2704 C CA . GLY A 1 343 ? 7.463 -20.518 -21.908 1.00 76.94 343 GLY A CA 1
ATOM 2705 C C . GLY A 1 343 ? 7.050 -19.851 -23.220 1.00 76.94 343 GLY A C 1
ATOM 2706 O O . GLY A 1 343 ? 7.839 -19.756 -24.164 1.00 76.94 343 GLY A O 1
ATOM 2707 N N . THR A 1 344 ? 5.811 -19.374 -23.270 1.00 83.06 344 THR A N 1
ATOM 2708 C CA . THR A 1 344 ? 5.257 -18.662 -24.427 1.00 83.06 344 THR A CA 1
ATOM 2709 C C . THR A 1 344 ? 5.450 -17.162 -24.246 1.00 83.06 344 THR A C 1
ATOM 2711 O O . THR A 1 344 ? 4.950 -16.576 -23.288 1.00 83.06 344 THR A O 1
ATOM 2714 N N . HIS A 1 345 ? 6.176 -16.532 -25.164 1.00 86.06 345 HIS A N 1
ATOM 2715 C CA . HIS A 1 345 ? 6.246 -15.082 -25.275 1.00 86.06 345 HIS A CA 1
ATOM 2716 C C . HIS A 1 345 ? 5.313 -14.625 -26.392 1.00 86.06 345 HIS A C 1
ATOM 2718 O O . HIS A 1 345 ? 5.418 -15.094 -27.525 1.00 86.06 345 HIS A O 1
ATOM 2724 N N . VAL A 1 346 ? 4.415 -13.701 -26.063 1.00 89.88 346 VAL A N 1
ATOM 2725 C CA . VAL A 1 346 ? 3.489 -13.085 -27.011 1.00 89.88 346 VAL A CA 1
ATOM 2726 C C . VAL A 1 346 ? 3.831 -11.605 -27.087 1.00 89.88 346 VAL A C 1
ATOM 2728 O O . VAL A 1 346 ? 3.716 -10.890 -26.094 1.00 89.88 346 VAL A O 1
ATOM 2731 N N . GLY A 1 347 ? 4.283 -11.158 -28.254 1.00 90.12 347 GLY A N 1
ATOM 2732 C CA . GLY A 1 347 ? 4.560 -9.751 -28.529 1.00 90.12 347 GLY A CA 1
ATOM 2733 C C . GLY A 1 347 ? 3.616 -9.226 -29.599 1.00 90.12 347 GLY A C 1
ATOM 2734 O O . GLY A 1 347 ? 3.425 -9.877 -30.620 1.00 90.12 347 GLY A O 1
ATOM 2735 N N . SER A 1 348 ? 3.050 -8.042 -29.404 1.00 91.44 348 SER A N 1
ATOM 2736 C CA . SER A 1 348 ? 2.280 -7.346 -30.436 1.00 91.44 348 SER A CA 1
ATOM 2737 C C . SER A 1 348 ? 2.798 -5.923 -30.606 1.00 91.44 348 SER A C 1
ATOM 2739 O O . SER A 1 348 ? 3.335 -5.335 -29.670 1.00 91.44 348 SER A O 1
ATOM 2741 N N . CYS A 1 349 ? 2.616 -5.366 -31.802 1.00 89.12 349 CYS A N 1
ATOM 2742 C CA . CYS A 1 349 ? 2.849 -3.950 -32.060 1.00 89.12 349 CYS A CA 1
ATOM 2743 C C . CYS A 1 349 ? 1.728 -3.043 -31.516 1.00 89.12 349 CYS A C 1
ATOM 2745 O O . CYS A 1 349 ? 1.867 -1.828 -31.593 1.00 89.12 349 CYS A O 1
ATOM 2747 N N . GLY A 1 350 ? 0.636 -3.604 -30.975 1.00 88.81 350 GLY A N 1
ATOM 2748 C CA . GLY A 1 350 ? -0.445 -2.836 -30.347 1.00 88.81 350 GLY A CA 1
ATOM 2749 C C . GLY A 1 350 ? -1.447 -2.209 -31.323 1.00 88.81 350 GLY A C 1
ATOM 2750 O O . GLY A 1 350 ? -2.420 -1.609 -30.880 1.00 88.81 350 GLY A O 1
ATOM 2751 N N . HIS A 1 351 ? -1.239 -2.354 -32.634 1.00 91.38 351 HIS A N 1
ATOM 2752 C CA . HIS A 1 351 ? -2.132 -1.803 -33.650 1.00 91.38 351 HIS A CA 1
ATOM 2753 C C . HIS A 1 351 ? -3.315 -2.734 -33.925 1.00 91.38 351 HIS A C 1
ATOM 2755 O O . HIS A 1 351 ? -3.138 -3.935 -34.147 1.00 91.38 351 HIS A O 1
ATOM 2761 N N . VAL A 1 352 ? -4.513 -2.153 -33.943 1.00 92.50 352 VAL A N 1
ATOM 2762 C CA . VAL A 1 352 ? -5.779 -2.838 -34.220 1.00 92.50 352 VAL A CA 1
ATOM 2763 C C . VAL A 1 352 ? -6.161 -2.631 -35.687 1.00 92.50 352 VAL A C 1
ATOM 2765 O O . VAL A 1 352 ? -5.850 -1.603 -36.290 1.00 92.50 352 VAL A O 1
ATOM 2768 N N . MET A 1 353 ? -6.826 -3.614 -36.282 1.00 94.62 353 MET A N 1
ATOM 2769 C CA . MET A 1 353 ? -7.315 -3.563 -37.659 1.00 94.62 353 MET A CA 1
ATOM 2770 C C . MET A 1 353 ? -8.642 -4.306 -37.800 1.00 94.62 353 MET A C 1
ATOM 2772 O O . MET A 1 353 ? -8.908 -5.211 -37.016 1.00 94.62 353 MET A O 1
ATOM 2776 N N . HIS A 1 354 ? -9.461 -3.980 -38.801 1.00 94.69 354 HIS A N 1
ATOM 2777 C CA . HIS A 1 354 ? -10.607 -4.826 -39.127 1.00 94.69 354 HIS A CA 1
ATOM 2778 C C . HIS A 1 354 ? -10.121 -6.209 -39.567 1.00 94.69 354 HIS A C 1
ATOM 2780 O O . HIS A 1 354 ? -9.125 -6.323 -40.288 1.00 94.69 354 HIS A O 1
ATOM 2786 N N . ALA A 1 355 ? -10.852 -7.257 -39.192 1.00 92.94 355 ALA A N 1
ATOM 2787 C CA . ALA A 1 355 ? -10.585 -8.622 -39.634 1.00 92.94 355 ALA A CA 1
ATOM 2788 C C . ALA A 1 355 ? -10.551 -8.726 -41.168 1.00 92.94 355 ALA A C 1
ATOM 2790 O O . ALA A 1 355 ? -9.732 -9.456 -41.715 1.00 92.94 355 ALA A O 1
ATOM 2791 N N . THR A 1 356 ? -11.394 -7.953 -41.854 1.00 92.94 356 THR A N 1
ATOM 2792 C CA . THR A 1 356 ? -11.456 -7.869 -43.319 1.00 92.94 356 THR A CA 1
ATOM 2793 C C . THR A 1 356 ? -10.300 -7.095 -43.942 1.00 92.94 356 THR A C 1
ATOM 2795 O O . THR A 1 356 ? -9.944 -7.378 -45.075 1.00 92.94 356 THR A O 1
ATOM 2798 N N . CYS A 1 357 ? -9.719 -6.117 -43.239 1.00 91.75 357 CYS A N 1
ATOM 2799 C CA . CYS A 1 357 ? -8.541 -5.401 -43.731 1.00 91.75 357 CYS A CA 1
ATOM 2800 C C . CYS A 1 357 ? -7.263 -6.234 -43.569 1.00 91.75 357 CYS A C 1
ATOM 2802 O O . CYS A 1 357 ? -6.293 -5.995 -44.278 1.00 91.75 357 CYS A O 1
ATOM 2804 N N . TRP A 1 358 ? -7.245 -7.151 -42.596 1.00 87.69 358 TRP A N 1
ATOM 2805 C CA . TRP A 1 358 ? -6.115 -8.041 -42.333 1.00 87.69 358 TRP A CA 1
ATOM 2806 C C . TRP A 1 358 ? -6.024 -9.235 -43.292 1.00 87.69 358 TRP A C 1
ATOM 2808 O O . TRP A 1 358 ? -4.913 -9.666 -43.599 1.00 87.69 358 TRP A O 1
ATOM 2818 N N . GLN A 1 359 ? -7.173 -9.798 -43.685 1.00 76.19 359 GLN A N 1
ATOM 2819 C CA . GLN A 1 359 ? -7.258 -10.885 -44.671 1.00 76.19 359 GLN A CA 1
ATOM 2820 C C . GLN A 1 359 ? -6.708 -10.443 -46.025 1.00 76.19 359 GLN A C 1
ATOM 2822 O O . GLN A 1 359 ? -6.017 -11.282 -46.649 1.00 76.19 359 GLN A O 1
#

Foldseek 3Di:
DPDPPDPDDDDDDPVCLLQDDLVPPPDDPVNSVVSLVVQLVVCVVVVHFSADEHRADDQDDPVCNCVLCVLVDPVLQVQLQVQLVCLLVVPDPPHDLVSPVVSLRSLRNLLSVLLCVLVVPDQPVPSPRPSLVQQCDQPDPPPPRHGVLVSLVSSCVRPVNPVCNSSSVVSNVSSVSSVVSVVVRDDDDDDDDDDDDDDPDDPPVVVVVVVVVVVVVVVVVVVVVVVVVVVVVVVCVVCVVVVVVVPDDDDDDDDDDDDDDDDDPDQPPACDDPPHGDDPPPFDWAAAPQPRDIDTDDPPDFDKDFDKDKDKDQPVAQDQVDDPPDPDPPDDLVDQDPRPRIDIDIDTPPHMHGPVSVD

pLDDT: mean 77.19, std 19.01, range [25.98, 97.12]